Protein 2JEN (pdb70)

Foldseek 3Di:
DDKDKDAQDWDADDQQQKIFTFFQPQAPPDDPKTKMWDDPDQQKTWMWMAFADDDQDFGGWGWMKGFDDLAQTTTPPSPPWDFLVVVWWWKKKWFKDKDWDDWKWKKKKWFKDLDRRDHNPGFTAAIEIETLGGDPHDDPADWDDWDQFQNFIWTWGWDKADPPDPRIYIYIYTHTPHHDRIDIDTVSRVVCCCCVVVVNDDSSMITGMIMIGMRHPGTTIMMIIRDIDIDID

B-factor: mean 17.11, std 8.89, range [6.23, 65.84]

Secondary structure (DSSP, 8-state):
-EEE-STT-EEEETTTTEEEE---TT-TT--S-EEEEEEEETTEEEEEEEE---SSS--B--EEEEE-SSSSS--TTS---EEGGG---EEEEEEEEEEE-SEEEEEEEEEEES-SS--TT---SEEEEEEEEEES---SSEEEEEEEETTEEEEEEEEEEEEETTEEEEEEEEEESS--SEEEEEHHHHHHIIIIIT--S-TTSEEEEEEEE--EEEEEEEEEEEEEEEEE-

Structure (mmCIF, N/CA/C/O backbone):
data_2JEN
#
_entry.id   2JEN
#
_cell.length_a   114.629
_cell.length_b   114.629
_cell.length_c   110.302
_cell.angle_alpha   90.00
_cell.angle_beta   90.00
_cell.angle_gamma   120.00
#
_symmetry.space_group_name_H-M   'H 3 2'
#
loop_
_entity.id
_entity.type
_entity.pdbx_description
1 polymer ENDO-BETA-1,4-GLUCANASE
2 branched beta-D-glucopyranose-(1-4)-[alpha-D-xylopyranose-(1-6)]beta-D-glucopyranose-(1-4)-[alpha-D-xylopyranose-(1-6)]alpha-D-glucopyranose-(1-4)-alpha-D-glucopyranose
3 branched alpha-D-xylopyranose-(1-6)-alpha-D-glucopyranose-(1-4)-[alpha-D-xylopyranose-(1-6)]alpha-D-glucopyranose
4 non-polymer '1,4-DIETHYLENE DIOXIDE'
5 non-polymer GLYCEROL
6 non-polymer 'SULFATE ION'
7 water water
#
loop_
_atom_site.group_PDB
_atom_site.id
_atom_site.type_symbol
_atom_site.label_atom_id
_atom_site.label_alt_id
_atom_site.label_comp_id
_atom_site.label_asym_id
_atom_site.label_entity_id
_atom_site.label_seq_id
_atom_site.pdbx_PDB_ins_code
_atom_site.Cartn_x
_atom_site.Cartn_y
_atom_site.Cartn_z
_atom_site.occupancy
_atom_site.B_iso_or_equiv
_atom_site.auth_seq_id
_atom_site.auth_comp_id
_atom_site.auth_asym_id
_atom_site.auth_atom_id
_atom_site.pdbx_PDB_model_num
ATOM 1 N N . ALA A 1 29 ? -38.085 -40.563 15.281 1.00 10.03 29 ALA A N 1
ATOM 2 C CA . ALA A 1 29 ? -39.022 -39.655 14.560 1.00 9.40 29 ALA A CA 1
ATOM 3 C C . ALA A 1 29 ? -39.746 -38.809 15.574 1.00 8.99 29 ALA A C 1
ATOM 4 O O . ALA A 1 29 ? -39.953 -39.220 16.706 1.00 9.90 29 ALA A O 1
ATOM 6 N N . ALA A 1 30 ? -40.161 -37.632 15.141 1.00 8.74 30 ALA A N 1
ATOM 7 C CA . ALA A 1 30 ? -40.921 -36.702 15.954 1.00 8.79 30 ALA A CA 1
ATOM 8 C C . ALA A 1 30 ? -41.745 -35.753 15.101 1.00 9.01 30 ALA A C 1
ATOM 9 O O . ALA A 1 30 ? -41.430 -35.542 13.925 1.00 9.75 30 ALA A O 1
ATOM 11 N N A SER A 1 31 ? -42.812 -35.203 15.688 0.50 9.01 31 SER A N 1
ATOM 12 N N B SER A 1 31 ? -42.748 -35.160 15.704 0.50 9.20 31 SER A N 1
ATOM 13 C CA A SER A 1 31 ? -43.737 -34.294 15.016 0.50 8.73 31 SER A CA 1
ATOM 14 C CA B SER A 1 31 ? -43.455 -34.083 15.101 0.50 9.39 31 SER A CA 1
ATOM 15 C C A SER A 1 31 ? -44.427 -33.317 15.992 0.50 8.51 31 SER A C 1
ATOM 16 C C B SER A 1 31 ? -43.775 -33.087 16.195 0.50 8.89 31 SER A C 1
ATOM 17 O O A SER A 1 31 ? -45.086 -33.720 16.967 0.50 9.31 31 SER A O 1
ATOM 18 O O B SER A 1 31 ? -43.557 -33.378 17.372 0.50 9.74 31 SER A O 1
ATOM 23 N N A SER A 1 32 ? -44.254 -32.023 15.750 0.50 8.39 32 SER A N 1
ATOM 24 N N B SER A 1 32 ? -44.327 -31.939 15.824 0.50 8.39 32 SER A N 1
ATOM 25 C CA A SER A 1 32 ? -44.622 -31.028 16.734 0.50 8.37 32 SER A CA 1
ATOM 26 C CA B SER A 1 32 ? -44.494 -30.856 16.764 0.50 8.34 32 SER A CA 1
ATOM 27 C C A SER A 1 32 ? -45.542 -29.988 16.113 0.50 7.74 32 SER A C 1
ATOM 28 C C B SER A 1 32 ? -45.417 -29.824 16.147 0.50 8.36 32 SER A C 1
ATOM 29 O O A SER A 1 32 ? -45.484 -29.774 14.896 0.50 7.56 32 SER A O 1
ATOM 30 O O B SER A 1 32 ? -45.216 -29.438 15.005 0.50 8.67 32 SER A O 1
ATOM 35 N N . SER A 1 33 ? -46.369 -29.325 16.935 1.00 8.46 33 SER A N 1
ATOM 36 C CA A SER A 1 33 ? -47.461 -28.545 16.386 0.75 8.77 33 SER A CA 1
ATOM 37 C CA B SER A 1 33 ? -47.502 -28.584 16.417 0.25 8.82 33 SER A CA 1
ATOM 38 C C . SER A 1 33 ? -47.691 -27.176 16.996 1.00 8.61 33 SER A C 1
ATOM 39 O O . SER A 1 33 ? -48.590 -26.462 16.552 1.00 10.22 33 SER A O 1
ATOM 44 N N . ASN A 1 34 ? -46.900 -26.760 17.971 1.00 8.70 34 ASN A N 1
ATOM 45 C CA . ASN A 1 34 ? -47.084 -25.442 18.561 1.00 8.53 34 ASN A CA 1
ATOM 46 C C . ASN A 1 34 ? -46.268 -24.382 17.829 1.00 8.74 34 ASN A C 1
ATOM 47 O O . ASN A 1 34 ? -45.260 -24.675 17.185 1.00 9.11 34 ASN A O 1
ATOM 52 N N . PRO A 1 35 ? -46.700 -23.107 17.966 1.00 8.55 35 PRO A N 1
ATOM 53 C CA . PRO A 1 35 ? -45.986 -22.037 17.294 1.00 8.85 35 PRO A CA 1
ATOM 54 C C . PRO A 1 35 ? -44.516 -22.013 17.689 1.00 9.47 35 PRO A C 1
ATOM 55 O O . PRO A 1 35 ? -44.180 -22.104 18.867 1.00 9.62 35 PRO A O 1
ATOM 59 N N . SER A 1 36 ? -43.646 -21.838 16.700 1.00 8.83 36 SER A N 1
ATOM 60 C CA . SER A 1 36 ? -42.198 -21.675 16.884 1.00 9.05 36 SER A CA 1
ATOM 61 C C . SER A 1 36 ? -41.501 -22.909 17.411 1.00 9.00 36 SER A C 1
ATOM 62 O O . SER A 1 36 ? -40.324 -22.849 17.752 1.00 9.39 36 SER A O 1
ATOM 65 N N . ASP A 1 37 ? -42.173 -24.065 17.412 1.00 8.57 37 ASP A N 1
ATOM 66 C CA . ASP A 1 37 ? -41.469 -25.316 17.723 1.00 8.56 37 ASP A CA 1
ATOM 67 C C . ASP A 1 37 ? -40.317 -25.566 16.756 1.00 8.92 37 ASP A C 1
ATOM 68 O O . ASP A 1 37 ? -40.359 -25.157 15.597 1.00 9.18 37 ASP A O 1
ATOM 73 N N . LYS A 1 38 ? -39.298 -26.284 17.251 1.00 8.91 38 LYS A N 1
ATOM 74 C CA . LYS A 1 38 ? -38.103 -26.573 16.478 1.00 8.85 38 LYS A CA 1
ATOM 75 C C . LYS A 1 38 ? -37.738 -28.035 16.599 1.00 9.15 38 LYS A C 1
ATOM 76 O O . LYS A 1 38 ? -37.667 -28.571 17.712 1.00 9.96 38 LYS A O 1
ATOM 82 N N . LEU A 1 39 ? -37.502 -28.669 15.457 1.00 8.76 39 LEU A N 1
ATOM 83 C CA . LEU A 1 39 ? -36.958 -30.002 15.391 1.00 8.93 39 LEU A CA 1
ATOM 84 C C . LEU A 1 39 ? -35.572 -29.951 14.771 1.00 9.12 39 LEU A C 1
ATOM 85 O O . LEU A 1 39 ? -35.401 -29.813 13.548 1.00 9.72 39 LEU A O 1
ATOM 90 N N . TYR A 1 40 ? -34.547 -30.083 15.610 1.00 9.89 40 TYR A N 1
ATOM 91 C CA . TYR A 1 40 ? -33.168 -30.013 15.142 1.00 10.39 40 TYR A CA 1
ATOM 92 C C . TYR A 1 40 ? -32.777 -31.319 14.477 1.00 10.19 40 TYR A C 1
ATOM 93 O O . TYR A 1 40 ? -33.251 -32.409 14.839 1.00 11.86 40 TYR A O 1
ATOM 102 N N . PHE A 1 41 ? -31.844 -31.244 13.531 1.00 10.81 41 PHE A N 1
ATOM 103 C CA . PHE A 1 41 ? -31.290 -32.443 12.912 1.00 11.37 41 PHE A CA 1
ATOM 104 C C . PHE A 1 41 ? -29.920 -32.139 12.359 1.00 12.19 41 PHE A C 1
ATOM 105 O O . PHE A 1 41 ? -29.486 -30.985 12.351 1.00 12.29 41 PHE A O 1
ATOM 113 N N . LYS A 1 42 ? -29.187 -33.201 12.012 1.00 13.57 42 LYS A N 1
ATOM 114 C CA A LYS A 1 42 ? -27.808 -33.073 11.515 0.50 14.19 42 LYS A CA 1
ATOM 115 C CA B LYS A 1 42 ? -27.806 -33.110 11.527 0.50 14.98 42 LYS A CA 1
ATOM 116 C C . LYS A 1 42 ? -26.908 -32.383 12.529 1.00 14.17 42 LYS A C 1
ATOM 117 O O . LYS A 1 42 ? -26.271 -31.362 12.238 1.00 14.34 42 LYS A O 1
ATOM 128 N N . ASN A 1 43 ? -26.833 -32.932 13.746 1.00 15.00 43 ASN A N 1
ATOM 129 C CA A ASN A 1 43 ? -26.003 -32.370 14.803 0.50 15.07 43 ASN A CA 1
ATOM 130 C CA B ASN A 1 43 ? -26.010 -32.365 14.808 0.50 15.81 43 ASN A CA 1
ATOM 131 C C . ASN A 1 43 ? -26.311 -30.896 15.045 1.00 15.17 43 ASN A C 1
ATOM 132 O O . ASN A 1 43 ? -25.430 -30.079 15.300 1.00 15.57 43 ASN A O 1
ATOM 141 N N . LYS A 1 44 ? -27.608 -30.576 15.010 1.00 13.69 44 LYS A N 1
ATOM 142 C CA . LYS A 1 44 ? -28.127 -29.236 15.232 1.00 13.93 44 LYS A CA 1
ATOM 143 C C . LYS A 1 44 ? -27.621 -28.193 14.215 1.00 12.84 44 LYS A C 1
ATOM 144 O O . LYS A 1 44 ? -27.756 -27.009 14.460 1.00 12.97 44 LYS A O 1
ATOM 150 N N . LYS A 1 45 ? -27.162 -28.639 13.055 1.00 12.34 45 LYS A N 1
ATOM 151 C CA . LYS A 1 45 ? -26.824 -27.704 11.963 1.00 11.96 45 LYS A CA 1
ATOM 152 C C . LYS A 1 45 ? -28.083 -27.076 11.381 1.00 12.44 45 LYS A C 1
ATOM 153 O O . LYS A 1 45 ? -28.055 -25.950 10.905 1.00 12.39 45 LYS A O 1
ATOM 159 N N . TYR A 1 46 ? -29.177 -27.812 11.442 1.00 11.39 46 TYR A N 1
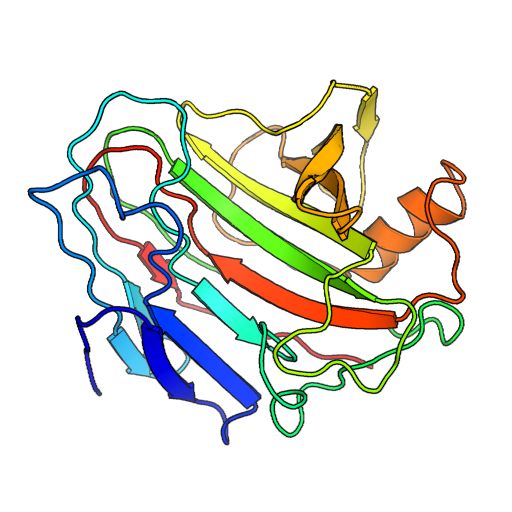ATOM 160 C CA . TYR A 1 46 ? -30.462 -27.341 10.909 1.00 10.53 46 TYR A CA 1
ATOM 161 C C . TYR A 1 46 ? -31.537 -27.521 11.936 1.00 10.31 46 TYR A C 1
ATOM 162 O O . TYR A 1 46 ? -31.435 -28.362 12.831 1.00 10.50 46 TYR A O 1
ATOM 171 N N . TYR A 1 47 ? -32.629 -26.791 11.753 1.00 9.83 47 TYR A N 1
ATOM 172 C CA . TYR A 1 47 ? -33.897 -27.183 12.414 1.00 9.74 47 TYR A CA 1
ATOM 173 C C . TYR A 1 47 ? -35.054 -26.905 11.529 1.00 8.76 47 TYR A C 1
ATOM 174 O O . TYR A 1 47 ? -35.067 -25.944 10.763 1.00 10.11 47 TYR A O 1
ATOM 183 N N . ILE A 1 48 ? -36.041 -27.777 11.611 1.00 8.54 48 ILE A N 1
ATOM 184 C CA . ILE A 1 48 ? -37.354 -27.508 11.055 1.00 8.99 48 ILE A CA 1
ATOM 185 C C . ILE A 1 48 ? -38.034 -26.585 12.067 1.00 8.94 48 ILE A C 1
ATOM 186 O O . ILE A 1 48 ? -37.987 -26.821 13.266 1.00 9.00 48 ILE A O 1
ATOM 191 N N . PHE A 1 49 ? -38.671 -25.563 11.551 1.00 8.71 49 PHE A N 1
ATOM 192 C CA . PHE A 1 49 ? -39.215 -24.477 12.365 1.00 8.69 49 PHE A CA 1
ATOM 193 C C . PHE A 1 49 ? -40.695 -24.244 12.057 1.00 7.81 49 PHE A C 1
ATOM 194 O O . PHE A 1 49 ? -41.074 -24.001 10.908 1.00 8.73 49 PHE A O 1
ATOM 202 N N . ASN A 1 50 ? -41.539 -24.361 13.085 1.00 8.36 50 ASN A N 1
ATOM 203 C CA . ASN A 1 50 ? -42.982 -24.203 12.934 1.00 8.49 50 ASN A CA 1
ATOM 204 C C . ASN A 1 50 ? -43.307 -22.722 12.974 1.00 8.76 50 ASN A C 1
ATOM 205 O O . ASN A 1 50 ? -43.925 -22.189 13.915 1.00 9.26 50 ASN A O 1
ATOM 210 N N . ASN A 1 51 ? -42.879 -22.020 11.914 1.00 8.42 51 ASN A N 1
ATOM 211 C CA . ASN A 1 51 ? -42.928 -20.557 11.832 1.00 8.81 51 ASN A CA 1
ATOM 212 C C . ASN A 1 51 ? -44.302 -20.104 11.388 1.00 9.06 51 ASN A C 1
ATOM 213 O O . ASN A 1 51 ? -44.702 -20.398 10.268 1.00 9.28 51 ASN A O 1
ATOM 218 N N . VAL A 1 52 ? -45.022 -19.429 12.292 1.00 8.84 52 VAL A N 1
ATOM 219 C CA . VAL A 1 52 ? -46.370 -18.970 12.058 1.00 9.00 52 VAL A CA 1
ATOM 220 C C . VAL A 1 52 ? -46.452 -17.446 12.193 1.00 9.80 52 VAL A C 1
ATOM 221 O O . VAL A 1 52 ? -47.400 -16.910 12.766 1.00 10.74 52 VAL A O 1
ATOM 225 N N . TRP A 1 53 ? -45.502 -16.739 11.571 1.00 10.32 53 TRP A N 1
ATOM 226 C CA . TRP A 1 53 ? -45.325 -15.331 11.842 1.00 10.61 53 TRP A CA 1
ATOM 227 C C . TRP A 1 53 ? -46.507 -14.443 11.461 1.00 10.91 53 TRP A C 1
ATOM 228 O O . TRP A 1 53 ? -46.664 -13.354 12.017 1.00 12.62 53 TRP A O 1
ATOM 239 N N . GLY A 1 54 ? -47.329 -14.887 10.527 1.00 10.17 54 GLY A N 1
ATOM 240 C CA . GLY A 1 54 ? -48.434 -14.102 9.997 1.00 10.79 54 GLY A CA 1
ATOM 241 C C . GLY A 1 54 ? -49.792 -14.502 10.501 1.00 10.62 54 GLY A C 1
ATOM 242 O O . GLY A 1 54 ? -50.797 -14.155 9.902 1.00 12.45 54 GLY A O 1
ATOM 243 N N . ALA A 1 55 ? -49.841 -15.261 11.597 1.00 10.70 55 ALA A N 1
ATOM 244 C CA . ALA A 1 55 ? -51.080 -15.915 12.033 1.00 12.08 55 ALA A CA 1
ATOM 245 C C . ALA A 1 55 ? -51.944 -15.147 13.013 1.00 10.86 55 ALA A C 1
ATOM 246 O O . ALA A 1 55 ? -53.040 -15.602 13.337 1.00 11.25 55 ALA A O 1
ATOM 248 N N . ASP A 1 56 ? -51.487 -13.985 13.499 1.00 11.61 56 ASP A N 1
ATOM 249 C CA . ASP A 1 56 ? -52.155 -13.342 14.652 1.00 13.45 56 ASP A CA 1
ATOM 250 C C . ASP A 1 56 ? -53.637 -13.036 14.432 1.00 12.00 56 ASP A C 1
ATOM 251 O O . ASP A 1 56 ? -54.425 -13.077 15.393 1.00 13.12 56 ASP A O 1
ATOM 256 N N . GLN A 1 57 ? -54.019 -12.676 13.210 1.00 11.79 57 GLN A N 1
ATOM 257 C CA . GLN A 1 57 ? -55.361 -12.202 12.947 1.00 13.02 57 GLN A CA 1
ATOM 258 C C . GLN A 1 57 ? -56.261 -13.198 12.232 1.00 11.36 57 GLN A C 1
ATOM 259 O O . GLN A 1 57 ? -57.327 -12.830 11.726 1.00 11.78 57 GLN A O 1
ATOM 265 N N . VAL A 1 58 ? -55.853 -14.462 12.230 1.00 10.57 58 VAL A N 1
ATOM 266 C CA . VAL A 1 58 ? -56.652 -15.541 11.636 1.00 9.74 58 VAL A CA 1
ATOM 267 C C . VAL A 1 58 ? -56.864 -16.681 12.615 1.00 9.33 58 VAL A C 1
ATOM 268 O O . VAL A 1 58 ? -56.137 -16.801 13.605 1.00 9.59 58 VAL A O 1
ATOM 272 N N . SER A 1 59 ? -57.822 -17.535 12.308 1.00 9.60 59 SER A N 1
ATOM 273 C CA . SER A 1 59 ? -58.182 -18.631 13.188 1.00 8.87 59 SER A CA 1
ATOM 274 C C . SER A 1 59 ? -58.558 -19.853 12.350 1.00 10.25 59 SER A C 1
ATOM 275 O O . SER A 1 59 ? -58.622 -19.779 11.131 1.00 13.41 59 SER A O 1
ATOM 278 N N . GLY A 1 60 ? -58.785 -20.965 13.005 1.00 9.38 60 GLY A N 1
ATOM 279 C CA . GLY A 1 60 ? -59.153 -22.175 12.323 1.00 9.56 60 GLY A CA 1
ATOM 280 C C . GLY A 1 60 ? -58.020 -23.003 11.783 1.00 9.00 60 GLY A C 1
ATOM 281 O O . GLY A 1 60 ? -58.252 -23.920 10.998 1.00 11.12 60 GLY A O 1
ATOM 282 N N . TRP A 1 61 ? -56.799 -22.644 12.140 1.00 8.83 61 TRP A N 1
ATOM 283 C CA . TRP A 1 61 ? -55.622 -23.184 11.501 1.00 8.92 61 TRP A CA 1
ATOM 284 C C . TRP A 1 61 ? -54.875 -24.185 12.353 1.00 9.47 61 TRP A C 1
ATOM 285 O O . TRP A 1 61 ? -55.039 -24.254 13.578 1.00 9.82 61 TRP A O 1
ATOM 296 N N . TRP A 1 62 ? -54.050 -24.976 11.674 1.00 8.91 62 TRP A N 1
ATOM 297 C CA . TRP A 1 62 ? -53.107 -25.837 12.354 1.00 8.71 62 TRP A CA 1
ATOM 298 C C . TRP A 1 62 ? -51.875 -26.021 11.452 1.00 9.16 62 TRP A C 1
ATOM 299 O O . TRP A 1 62 ? -51.955 -25.839 10.238 1.00 9.24 62 TRP A O 1
ATOM 310 N N . GLN A 1 63 ? -50.746 -26.371 12.060 1.00 8.51 63 GLN A N 1
ATOM 311 C CA . GLN A 1 63 ? -49.506 -26.593 11.335 1.00 8.43 63 GLN A CA 1
ATOM 312 C C . GLN A 1 63 ? -48.605 -27.465 12.156 1.00 8.50 63 GLN A C 1
ATOM 313 O O . GLN A 1 63 ? -48.355 -27.161 13.324 1.00 9.15 63 GLN A O 1
ATOM 319 N N . THR A 1 64 ? -48.147 -28.552 11.542 1.00 9.10 64 THR A N 1
ATOM 320 C CA A THR A 1 64 ? -47.335 -29.585 12.202 0.50 7.98 64 THR A CA 1
ATOM 321 C CA B THR A 1 64 ? -47.288 -29.533 12.242 0.50 9.66 64 THR A CA 1
ATOM 322 C C . THR A 1 64 ? -46.050 -29.793 11.396 1.00 8.64 64 THR A C 1
ATOM 323 O O . THR A 1 64 ? -46.132 -30.010 10.181 1.00 10.77 64 THR A O 1
ATOM 330 N N . ILE A 1 65 ? -44.922 -29.769 12.061 1.00 8.14 65 ILE A N 1
ATOM 331 C CA . ILE A 1 65 ? -43.639 -30.099 11.478 1.00 8.26 65 ILE A CA 1
ATOM 332 C C . ILE A 1 65 ? -43.260 -31.527 11.857 1.00 8.24 65 ILE A C 1
ATOM 333 O O . ILE A 1 65 ? -43.590 -31.971 12.941 1.00 9.25 65 ILE A O 1
ATOM 338 N N . TYR A 1 66 ? -42.587 -32.266 10.964 1.00 8.07 66 TYR A N 1
ATOM 339 C CA . TYR A 1 66 ? -42.164 -33.628 11.290 1.00 8.33 66 TYR A CA 1
ATOM 340 C C . TYR A 1 66 ? -40.824 -33.978 10.698 1.00 8.35 66 TYR A C 1
ATOM 341 O O . TYR A 1 66 ? -40.406 -33.469 9.662 1.00 9.32 66 TYR A O 1
ATOM 350 N N . HIS A 1 67 ? -40.156 -34.895 11.400 1.00 8.64 67 HIS A N 1
ATOM 351 C CA . HIS A 1 67 ? -38.884 -35.456 10.957 1.00 9.19 67 HIS A CA 1
ATOM 352 C C . HIS A 1 67 ? -38.903 -36.928 11.218 1.00 9.70 67 HIS A C 1
ATOM 353 O O . HIS A 1 67 ? -38.941 -37.330 12.381 1.00 10.32 67 HIS A O 1
ATOM 360 N N . ASN A 1 68 ? -38.896 -37.735 10.161 1.00 9.34 68 ASN A N 1
ATOM 361 C CA . ASN A 1 68 ? -38.731 -39.189 10.291 1.00 10.03 68 ASN A CA 1
ATOM 362 C C . ASN A 1 68 ? -37.255 -39.580 10.143 1.00 9.97 68 ASN A C 1
ATOM 363 O O . ASN A 1 68 ? -36.754 -40.403 10.888 1.00 12.47 68 ASN A O 1
ATOM 368 N N . SER A 1 69 ? -36.599 -38.995 9.160 1.00 9.98 69 SER A N 1
ATOM 369 C CA . SER A 1 69 ? -35.159 -39.101 8.967 1.00 10.81 69 SER A CA 1
ATOM 370 C C . SER A 1 69 ? -34.691 -37.835 8.247 1.00 11.64 69 SER A C 1
ATOM 371 O O . SER A 1 69 ? -35.512 -37.040 7.764 1.00 11.22 69 SER A O 1
ATOM 374 N N . ASP A 1 70 ? -33.384 -37.742 8.013 1.00 12.28 70 ASP A N 1
ATOM 375 C CA . ASP A 1 70 ? -32.867 -36.609 7.287 1.00 12.39 70 ASP A CA 1
ATOM 376 C C . ASP A 1 70 ? -33.229 -36.612 5.794 1.00 12.88 70 ASP A C 1
ATOM 377 O O . ASP A 1 70 ? -32.951 -35.624 5.079 1.00 15.60 70 ASP A O 1
ATOM 382 N N . SER A 1 71 ? -33.796 -37.712 5.317 1.00 11.56 71 SER A N 1
ATOM 383 C CA A SER A 1 71 ? -34.326 -37.793 3.954 0.50 11.60 71 SER A CA 1
ATOM 384 C CA B SER A 1 71 ? -34.310 -37.871 3.966 0.50 11.93 71 SER A CA 1
ATOM 385 C C . SER A 1 71 ? -35.840 -38.030 3.905 1.00 11.64 71 SER A C 1
ATOM 386 O O . SER A 1 71 ? -36.355 -38.436 2.888 1.00 11.43 71 SER A O 1
ATOM 391 N N . ASP A 1 72 ? -36.533 -37.737 5.003 1.00 10.76 72 ASP A N 1
ATOM 392 C CA . ASP A 1 72 ? -37.978 -37.942 5.070 1.00 9.87 72 ASP A CA 1
ATOM 393 C C . ASP A 1 72 ? -38.512 -37.051 6.178 1.00 9.56 72 ASP A C 1
ATOM 394 O O . ASP A 1 72 ? -38.647 -37.448 7.334 1.00 9.93 72 ASP A O 1
ATOM 399 N N . MET A 1 73 ? -38.884 -35.850 5.798 1.00 9.34 73 MET A N 1
ATOM 400 C CA . MET A 1 73 ? -39.270 -34.805 6.743 1.00 8.97 73 MET A CA 1
ATOM 401 C C . MET A 1 73 ? -40.166 -33.828 6.034 1.00 9.31 73 MET A C 1
ATOM 402 O O . MET A 1 73 ? -40.222 -33.848 4.781 1.00 10.42 73 MET A O 1
ATOM 407 N N . GLY A 1 74 ? -40.830 -32.949 6.771 1.00 9.05 74 GLY A N 1
ATOM 408 C CA . GLY A 1 74 ? -41.724 -32.016 6.102 1.00 9.31 74 GLY A CA 1
ATOM 409 C C . GLY A 1 74 ? -42.682 -31.381 7.078 1.00 8.73 74 GLY A C 1
ATOM 410 O O . GLY A 1 74 ? -42.369 -31.231 8.269 1.00 9.03 74 GLY A O 1
ATOM 411 N N . TRP A 1 75 ? -43.825 -30.964 6.575 1.00 8.14 75 TRP A N 1
ATOM 412 C CA . TRP A 1 75 ? -44.835 -30.298 7.388 1.00 8.48 75 TRP A CA 1
ATOM 413 C C . TRP A 1 75 ? -46.186 -30.367 6.692 1.00 8.90 75 TRP A C 1
ATOM 414 O O . TRP A 1 75 ? -46.250 -30.582 5.500 1.00 9.43 75 TRP A O 1
ATOM 425 N N . VAL A 1 76 ? -47.234 -30.212 7.488 1.00 9.36 76 VAL A N 1
ATOM 426 C CA A VAL A 1 76 ? -48.602 -30.365 7.119 0.50 9.18 76 VAL A CA 1
ATOM 427 C CA B VAL A 1 76 ? -48.621 -30.314 7.059 0.50 9.63 76 VAL A CA 1
ATOM 428 C C . VAL A 1 76 ? -49.316 -29.111 7.652 1.00 9.47 76 VAL A C 1
ATOM 429 O O . VAL A 1 76 ? -49.015 -28.668 8.761 1.00 10.61 76 VAL A O 1
ATOM 436 N N . TRP A 1 77 ? -50.272 -28.574 6.914 1.00 8.54 77 TRP A N 1
ATOM 437 C CA . TRP A 1 77 ? -50.893 -27.322 7.312 1.00 8.75 77 TRP A CA 1
ATOM 438 C C . TRP A 1 77 ? -52.350 -27.200 6.886 1.00 8.84 77 TRP A C 1
ATOM 439 O O . TRP A 1 77 ? -52.824 -27.876 5.949 1.00 9.21 77 TRP A O 1
ATOM 450 N N . ASN A 1 78 ? -53.029 -26.300 7.575 1.00 8.94 78 ASN A N 1
ATOM 451 C CA . ASN A 1 78 ? -54.345 -25.848 7.214 1.00 8.53 78 ASN A CA 1
ATOM 452 C C . ASN A 1 78 ? -54.523 -24.401 7.613 1.00 8.91 78 ASN A C 1
ATOM 453 O O . ASN A 1 78 ? -54.464 -24.084 8.800 1.00 9.35 78 ASN A O 1
ATOM 458 N N . TRP A 1 79 ? -54.654 -23.519 6.607 1.00 8.73 79 TRP A N 1
ATOM 459 C CA . TRP A 1 79 ? -54.649 -22.056 6.762 1.00 8.47 79 TRP A CA 1
ATOM 460 C C . TRP A 1 79 ? -55.922 -21.525 6.045 1.00 8.59 79 TRP A C 1
ATOM 461 O O . TRP A 1 79 ? -55.865 -21.047 4.909 1.00 9.76 79 TRP A O 1
ATOM 472 N N A PRO A 1 80 ? -57.104 -21.648 6.673 0.50 8.31 80 PRO A N 1
ATOM 473 N N B PRO A 1 80 ? -57.077 -21.604 6.702 0.50 9.64 80 PRO A N 1
ATOM 474 C CA A PRO A 1 80 ? -58.301 -21.197 5.962 0.50 8.77 80 PRO A CA 1
ATOM 475 C CA B PRO A 1 80 ? -58.296 -21.163 6.043 0.50 10.16 80 PRO A CA 1
ATOM 476 C C A PRO A 1 80 ? -58.438 -19.678 5.868 0.50 9.74 80 PRO A C 1
ATOM 477 C C B PRO A 1 80 ? -58.361 -19.645 5.909 0.50 10.43 80 PRO A C 1
ATOM 478 O O A PRO A 1 80 ? -58.893 -19.019 6.793 0.50 11.16 80 PRO A O 1
ATOM 479 O O B PRO A 1 80 ? -58.630 -18.947 6.873 0.50 11.16 80 PRO A O 1
ATOM 486 N N . SER A 1 81 ? -58.053 -19.127 4.725 1.00 11.34 81 SER A N 1
ATOM 487 C CA . SER A 1 81 ? -58.097 -17.686 4.484 1.00 11.81 81 SER A CA 1
ATOM 488 C C . SER A 1 81 ? -57.936 -17.403 2.985 1.00 12.75 81 SER A C 1
ATOM 489 O O . SER A 1 81 ? -57.194 -18.104 2.297 1.00 14.23 81 SER A O 1
ATOM 492 N N . ASN A 1 82 ? -58.594 -16.348 2.530 1.00 11.73 82 ASN A N 1
ATOM 493 C CA . ASN A 1 82 ? -58.488 -15.888 1.150 1.00 11.56 82 ASN A CA 1
ATOM 494 C C . ASN A 1 82 ? -57.525 -14.727 0.950 1.00 11.42 82 ASN A C 1
ATOM 495 O O . ASN A 1 82 ? -57.342 -14.285 -0.195 1.00 13.16 82 ASN A O 1
ATOM 500 N N . THR A 1 83 ? -56.892 -14.230 2.016 1.00 11.44 83 THR A N 1
ATOM 501 C CA . THR A 1 83 ? -56.185 -12.993 1.902 1.00 11.62 83 THR A CA 1
ATOM 502 C C . THR A 1 83 ? -54.762 -13.171 1.405 1.00 11.46 83 THR A C 1
ATOM 503 O O . THR A 1 83 ? -54.200 -14.257 1.423 1.00 12.06 83 THR A O 1
ATOM 507 N N . SER A 1 84 ? -54.192 -12.062 0.933 1.00 13.61 84 SER A N 1
ATOM 508 C CA . SER A 1 84 ? -52.877 -12.038 0.299 1.00 14.14 84 SER A CA 1
ATOM 509 C C . SER A 1 84 ? -51.717 -11.874 1.289 1.00 14.93 84 SER A C 1
ATOM 510 O O . SER A 1 84 ? -50.574 -11.728 0.898 1.00 16.79 84 SER A O 1
ATOM 515 N N . THR A 1 85 ? -51.991 -11.963 2.581 1.00 14.59 85 THR A N 1
ATOM 516 C CA . THR A 1 85 ? -50.956 -11.904 3.575 1.00 14.59 85 THR A CA 1
ATOM 517 C C . THR A 1 85 ? -50.340 -13.289 3.779 1.00 12.48 85 THR A C 1
ATOM 518 O O . THR A 1 85 ? -51.028 -14.289 3.783 1.00 12.42 85 THR A O 1
ATOM 522 N N . VAL A 1 86 ? -49.037 -13.347 3.977 1.00 11.30 86 VAL A N 1
ATOM 523 C CA . VAL A 1 86 ? -48.388 -14.595 4.349 1.00 10.82 86 VAL A CA 1
ATOM 524 C C . VAL A 1 86 ? -48.785 -14.957 5.784 1.00 10.17 86 VAL A C 1
ATOM 525 O O . VAL A 1 86 ? -48.600 -14.141 6.683 1.00 11.09 86 VAL A O 1
ATOM 529 N N . LYS A 1 87 ? -49.385 -16.143 5.968 1.00 9.22 87 LYS A N 1
ATOM 530 C CA . LYS A 1 87 ? -49.774 -16.578 7.298 1.00 9.16 87 LYS A CA 1
ATOM 531 C C . LYS A 1 87 ? -48.642 -17.249 8.055 1.00 9.66 87 LYS A C 1
ATOM 532 O O . LYS A 1 87 ? -48.558 -17.139 9.281 1.00 9.82 87 LYS A O 1
ATOM 538 N N . ALA A 1 88 ? -47.798 -17.963 7.316 1.00 9.32 88 ALA A N 1
ATOM 539 C CA . ALA A 1 88 ? -46.819 -18.849 7.925 1.00 8.31 88 ALA A CA 1
ATOM 540 C C . ALA A 1 88 ? -45.716 -19.157 6.923 1.00 9.06 88 ALA A C 1
ATOM 541 O O . ALA A 1 88 ? -45.943 -19.066 5.700 1.00 9.76 88 ALA A O 1
ATOM 543 N N . TYR A 1 89 ? -44.541 -19.535 7.446 1.00 8.82 89 TYR A N 1
ATOM 544 C CA . TYR A 1 89 ? -43.431 -20.001 6.630 1.00 8.71 89 TYR A CA 1
ATOM 545 C C . TYR A 1 89 ? -42.787 -21.187 7.349 1.00 8.32 89 TYR A C 1
ATOM 546 O O . TYR A 1 89 ? -41.638 -21.112 7.801 1.00 9.04 89 TYR A O 1
ATOM 555 N N . PRO A 1 90 ? -43.522 -22.298 7.458 1.00 8.77 90 PRO A N 1
ATOM 556 C CA . PRO A 1 90 ? -42.860 -23.520 7.937 1.00 8.30 90 PRO A CA 1
ATOM 557 C C . PRO A 1 90 ? -41.660 -23.777 7.029 1.00 8.39 90 PRO A C 1
ATOM 558 O O . PRO A 1 90 ? -41.745 -23.610 5.805 1.00 9.17 90 PRO A O 1
ATOM 562 N N . SER A 1 91 ? -40.540 -24.163 7.624 1.00 8.22 91 SER A N 1
ATOM 563 C CA . SER A 1 91 ? -39.277 -24.083 6.937 1.00 9.17 91 SER A CA 1
ATOM 564 C C . SER A 1 91 ? -38.204 -24.851 7.659 1.00 9.08 91 SER A C 1
ATOM 565 O O . SER A 1 91 ? -38.342 -25.206 8.836 1.00 10.13 91 SER A O 1
ATOM 568 N N . ILE A 1 92 ? -37.124 -25.132 6.919 1.00 9.24 92 ILE A N 1
ATOM 569 C CA . ILE A 1 92 ? -35.850 -25.534 7.499 1.00 9.90 92 ILE A CA 1
ATOM 570 C C . ILE A 1 92 ? -34.946 -24.320 7.556 1.00 9.34 92 ILE A C 1
ATOM 571 O O . ILE A 1 92 ? -34.821 -23.611 6.566 1.00 10.41 92 ILE A O 1
ATOM 576 N N . VAL A 1 93 ? -34.272 -24.133 8.690 1.00 9.41 93 VAL A N 1
ATOM 577 C CA . VAL A 1 93 ? -33.341 -23.014 8.929 1.00 9.95 93 VAL A CA 1
ATOM 578 C C . VAL A 1 93 ? -31.955 -23.585 9.022 1.00 10.58 93 VAL A C 1
ATOM 579 O O . VAL A 1 93 ? -31.697 -24.467 9.840 1.00 11.31 93 VAL A O 1
ATOM 583 N N . SER A 1 94 ? -31.007 -22.983 8.304 1.00 10.96 94 SER A N 1
ATOM 584 C CA . SER A 1 94 ? -29.576 -23.031 8.602 1.00 11.28 94 SER A CA 1
ATOM 585 C C . SER A 1 94 ? -29.042 -21.659 8.887 1.00 11.25 94 SER A C 1
ATOM 586 O O . SER A 1 94 ? -29.273 -20.760 8.096 1.00 12.21 94 SER A O 1
ATOM 589 N N . GLY A 1 95 ? -28.346 -21.487 9.995 1.00 11.32 95 GLY A N 1
ATOM 590 C C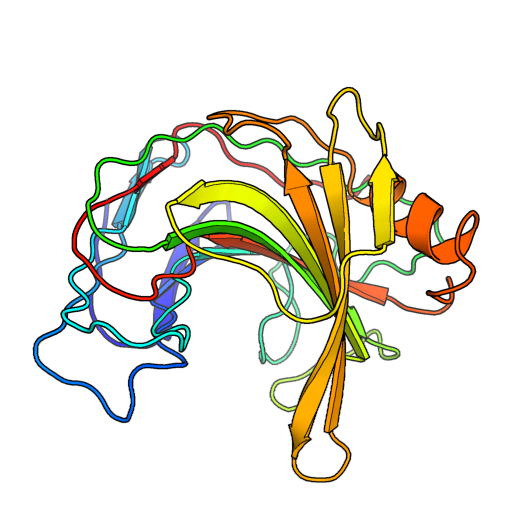A . GLY A 1 95 ? -27.828 -20.202 10.389 1.00 11.67 95 GLY A CA 1
ATOM 591 C C . GLY A 1 95 ? -28.670 -19.521 11.411 1.00 11.95 95 GLY A C 1
ATOM 592 O O . GLY A 1 95 ? -29.071 -20.120 12.417 1.00 12.05 95 GLY A O 1
ATOM 593 N N . TRP A 1 96 ? -28.912 -18.240 11.173 1.00 12.42 96 TRP A N 1
ATOM 594 C CA . TRP A 1 96 ? -29.617 -17.367 12.097 1.00 11.77 96 TRP A CA 1
ATOM 595 C C . TRP A 1 96 ? -31.125 -17.275 11.775 1.00 11.37 96 TRP A C 1
ATOM 596 O O . TRP A 1 96 ? -31.528 -17.331 10.622 1.00 12.64 96 TRP A O 1
ATOM 607 N N . HIS A 1 97 ? -31.973 -17.078 12.787 1.00 11.86 97 HIS A N 1
ATOM 608 C CA . HIS A 1 97 ? -33.352 -16.657 12.531 1.00 11.90 97 HIS A CA 1
ATOM 609 C C . HIS A 1 97 ? -33.912 -15.959 13.764 1.00 12.30 97 HIS A C 1
ATOM 610 O O . HIS A 1 97 ? -34.568 -16.565 14.603 1.00 12.36 97 HIS A O 1
ATOM 617 N N . TRP A 1 98 ? -33.595 -14.677 13.910 1.00 12.44 98 TRP A N 1
ATOM 618 C CA . TRP A 1 98 ? -33.931 -13.917 15.115 1.00 13.04 98 TRP A CA 1
ATOM 619 C C . TRP A 1 98 ? -33.566 -14.733 16.357 1.00 13.52 98 TRP A C 1
ATOM 620 O O . TRP A 1 98 ? -34.338 -14.866 17.302 1.00 14.23 98 TRP A O 1
ATOM 631 N N . THR A 1 99 ? -32.354 -15.252 16.329 1.00 13.72 99 THR A N 1
ATOM 632 C CA . THR A 1 99 ? -31.775 -16.035 17.392 1.00 14.19 99 THR A CA 1
ATOM 633 C C . THR A 1 99 ? -30.500 -15.352 17.871 1.00 16.85 99 THR A C 1
ATOM 634 O O . THR A 1 99 ? -29.934 -14.512 17.204 1.00 16.34 99 THR A O 1
ATOM 638 N N . GLU A 1 100 ? -30.040 -15.741 19.058 1.00 18.69 100 GLU A N 1
ATOM 639 C CA A GLU A 1 100 ? -28.719 -15.289 19.502 0.50 19.70 100 GLU A CA 1
ATOM 640 C CA B GLU A 1 100 ? -28.746 -15.335 19.547 0.50 20.34 100 GLU A CA 1
ATOM 641 C C . GLU A 1 100 ? -27.689 -16.165 18.826 1.00 19.68 100 GLU A C 1
ATOM 642 O O . GLU A 1 100 ? -27.217 -17.174 19.358 1.00 23.84 100 GLU A O 1
ATOM 653 N N . GLY A 1 101 ? -27.313 -15.776 17.628 1.00 19.51 101 GLY A N 1
ATOM 654 C CA . GLY A 1 101 ? -26.354 -16.513 16.871 1.00 17.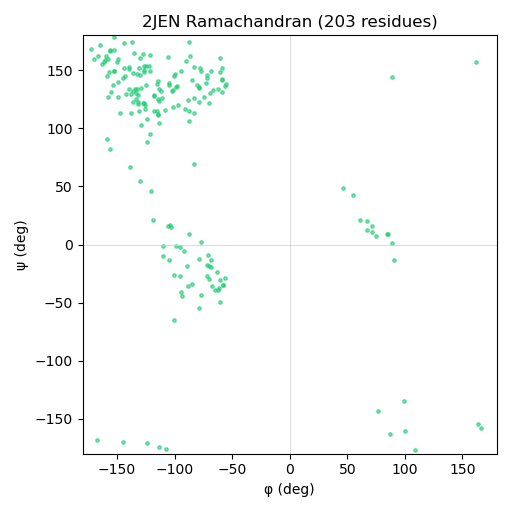75 101 GLY A CA 1
ATOM 655 C C . GLY A 1 101 ? -26.923 -17.421 15.802 1.00 16.00 101 GLY A C 1
ATOM 656 O O . GLY A 1 101 ? -28.016 -17.224 15.313 1.00 14.99 101 GLY A O 1
ATOM 657 N N . TYR A 1 102 ? -26.099 -18.373 15.410 1.00 13.72 102 TYR A N 1
ATOM 658 C CA . TYR A 1 102 ? -26.217 -19.128 14.188 1.00 13.45 102 TYR A CA 1
ATOM 659 C C . TYR A 1 102 ? -26.114 -20.617 14.532 1.00 13.55 102 TYR A C 1
ATOM 660 O O . TYR A 1 102 ? -25.282 -20.995 15.381 1.00 14.51 102 TYR A O 1
ATOM 669 N N . THR A 1 103 ? -26.822 -21.479 13.815 1.00 12.82 103 THR A N 1
ATOM 670 C CA . THR A 1 103 ? -26.729 -22.915 14.101 1.00 12.59 103 THR A CA 1
ATOM 671 C C . THR A 1 103 ? -25.295 -23.417 13.949 1.00 13.74 103 THR A C 1
ATOM 672 O O . THR A 1 103 ? -24.516 -22.978 13.093 1.00 14.07 103 THR A O 1
ATOM 676 N N . ALA A 1 104 ? -24.962 -24.323 14.841 1.00 14.46 104 ALA A N 1
ATOM 677 C CA . ALA A 1 104 ? -23.623 -24.898 14.892 1.00 15.03 104 ALA A CA 1
ATOM 678 C C . ALA A 1 104 ? -23.277 -25.571 13.595 1.00 14.68 104 ALA A C 1
ATOM 679 O O . ALA A 1 104 ? -24.028 -26.389 13.075 1.00 14.14 104 ALA A O 1
ATOM 681 N N . GLY A 1 105 ? -22.089 -25.273 13.048 1.00 14.61 105 GLY A N 1
ATOM 682 C CA . GLY A 1 105 ? -21.634 -25.937 11.861 1.00 15.09 105 GLY A CA 1
ATOM 683 C C . GLY A 1 105 ? -22.289 -25.507 10.577 1.00 14.71 105 GLY A C 1
ATOM 684 O O . GLY A 1 105 ? -22.070 -26.104 9.549 1.00 15.50 105 GLY A O 1
ATOM 685 N N . SER A 1 106 ? -23.117 -24.461 10.620 1.00 14.49 106 SER A N 1
ATOM 686 C CA . SER A 1 106 ? -23.817 -24.054 9.423 1.00 14.47 106 SER A CA 1
ATOM 687 C C . SER A 1 106 ? -22.907 -23.401 8.395 1.00 14.36 106 SER A C 1
ATOM 688 O O . SER A 1 106 ? -23.180 -23.410 7.216 1.00 15.20 106 SER A O 1
ATOM 691 N N . GLY A 1 107 ? -21.835 -22.800 8.878 1.00 14.74 107 GLY A N 1
ATOM 692 C CA . GLY A 1 107 ? -20.981 -21.983 8.038 1.00 14.78 107 GLY A CA 1
ATOM 693 C C . GLY A 1 107 ? -21.376 -20.521 7.955 1.00 14.93 107 GLY A C 1
ATOM 694 O O . GLY A 1 107 ? -20.697 -19.720 7.296 1.00 16.23 107 GLY A O 1
ATOM 695 N N . PHE A 1 108 ? -22.438 -20.126 8.667 1.00 14.23 108 PHE A N 1
ATOM 696 C CA . PHE A 1 108 ? -22.867 -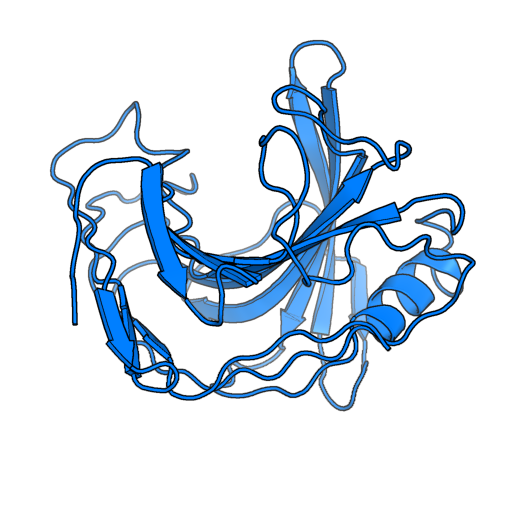18.721 8.737 1.00 14.37 108 PHE A CA 1
ATOM 697 C C . PHE A 1 108 ? -22.367 -18.120 10.030 1.00 14.77 108 PHE A C 1
ATOM 698 O O . PHE A 1 108 ? -22.254 -18.818 11.048 1.00 15.86 108 PHE A O 1
ATOM 706 N N . PRO A 1 109 ? -22.029 -16.825 10.026 1.00 15.40 109 PRO A N 1
ATOM 707 C CA . PRO A 1 109 ? -22.140 -15.900 8.891 1.00 15.37 109 PRO A CA 1
ATOM 708 C C . PRO A 1 109 ? -20.958 -15.995 7.953 1.00 15.87 109 PRO A C 1
ATOM 709 O O . PRO A 1 109 ? -19.879 -16.412 8.371 1.00 17.92 109 PRO A O 1
ATOM 713 N N . THR A 1 110 ? -21.181 -15.661 6.683 1.00 15.44 110 THR A N 1
ATOM 714 C CA . THR A 1 110 ? -20.128 -15.609 5.686 1.00 15.26 110 THR A CA 1
ATOM 715 C C . THR A 1 110 ? -20.221 -14.300 4.923 1.00 15.53 110 THR A C 1
ATOM 716 O O . THR A 1 110 ? -21.269 -13.952 4.379 1.00 15.44 110 THR A O 1
ATOM 720 N N . ARG A 1 111 ? -19.098 -13.594 4.843 1.00 16.65 111 ARG A N 1
ATOM 721 C CA . ARG A 1 111 ? -19.079 -12.299 4.210 1.00 16.85 111 ARG A CA 1
ATOM 722 C C . ARG A 1 111 ? -19.057 -12.459 2.702 1.00 16.25 111 ARG A C 1
ATOM 723 O O . ARG A 1 111 ? -18.318 -13.269 2.169 1.00 16.68 111 ARG A O 1
ATOM 731 N N . LEU A 1 112 ? -19.868 -11.697 1.972 1.00 16.57 112 LEU A N 1
ATOM 732 C CA . LEU A 1 112 ? -19.916 -11.882 0.539 1.00 16.45 112 LEU A CA 1
ATOM 733 C C . LEU A 1 112 ? -18.530 -11.686 -0.129 1.00 17.50 112 LEU A C 1
ATOM 734 O O . LEU A 1 112 ? -18.195 -12.366 -1.084 1.00 17.37 112 LEU A O 1
ATOM 739 N N . SER A 1 113 ? -17.746 -10.774 0.414 1.00 18.10 113 SER A N 1
ATOM 740 C CA . SER A 1 113 ? -16.411 -10.514 -0.152 1.00 19.37 113 SER A CA 1
ATOM 741 C C . SER A 1 113 ? -15.433 -11.682 0.034 1.00 19.61 113 SER A C 1
ATOM 742 O O . SER A 1 113 ? -14.382 -11.730 -0.631 1.00 21.99 113 SER A O 1
ATOM 745 N N . ASP A 1 114 ? -15.764 -12.647 0.890 1.00 20.26 114 ASP A N 1
ATOM 746 C CA . ASP A 1 114 ? -14.967 -13.875 0.993 1.00 20.59 114 ASP A CA 1
ATOM 747 C C . ASP A 1 114 ? -15.264 -14.866 -0.110 1.00 19.60 114 ASP A C 1
ATOM 748 O O . ASP A 1 114 ? -14.524 -15.825 -0.285 1.0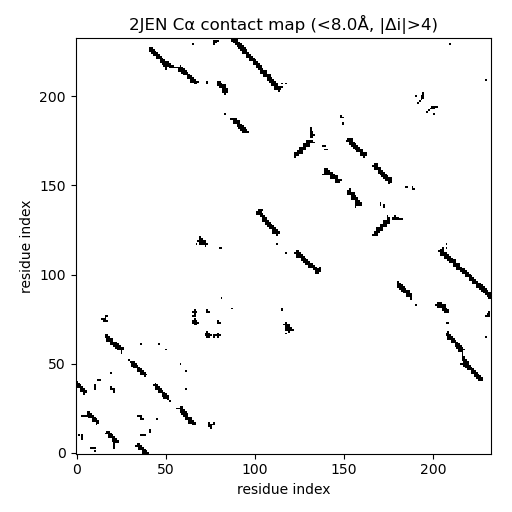0 20.75 114 ASP A O 1
ATOM 753 N N . GLN A 1 115 ? -16.347 -14.633 -0.856 1.00 18.54 115 GLN A N 1
ATOM 754 C CA A GLN A 1 115 ? -16.674 -15.350 -2.093 0.50 18.26 115 GLN A CA 1
ATOM 755 C CA B GLN A 1 115 ? -16.626 -15.348 -2.082 0.50 19.00 115 GLN A CA 1
ATOM 756 C C . GLN A 1 115 ? -16.780 -16.850 -1.889 1.00 18.51 115 GLN A C 1
ATOM 757 O O . GLN A 1 115 ? -16.449 -17.623 -2.773 1.00 19.03 115 GLN A O 1
ATOM 768 N N . LYS A 1 116 ? -17.345 -17.284 -0.753 1.00 18.39 116 LYS A N 1
ATOM 769 C CA A LYS A 1 116 ? -17.590 -18.721 -0.573 0.50 18.89 116 LYS A CA 1
ATOM 770 C CA B LYS A 1 116 ? -17.612 -18.717 -0.534 0.50 18.70 116 LYS A CA 1
ATOM 771 C C . LYS A 1 116 ? -18.746 -19.208 -1.421 1.00 17.77 116 LYS A C 1
ATOM 772 O O . LYS A 1 116 ? -19.716 -18.474 -1.683 1.00 16.90 116 LYS A O 1
ATOM 783 N N . ASN A 1 117 ? -18.644 -20.451 -1.869 1.00 17.88 117 ASN A N 1
ATOM 784 C CA . ASN A 1 117 ? -19.754 -21.118 -2.500 1.00 17.08 117 ASN A CA 1
ATOM 785 C C . ASN A 1 117 ? -20.736 -21.442 -1.380 1.00 17.07 117 ASN A C 1
ATOM 786 O O . ASN A 1 117 ? -20.327 -21.826 -0.301 1.00 18.06 117 ASN A O 1
ATOM 791 N N . ILE A 1 118 ? -22.012 -21.263 -1.646 1.00 14.90 118 ILE A N 1
ATOM 792 C CA . ILE A 1 118 ? -23.068 -21.639 -0.691 1.00 14.92 118 ILE A CA 1
ATOM 793 C C . ILE A 1 118 ? -23.980 -22.594 -1.471 1.00 13.61 118 ILE A C 1
ATOM 794 O O . ILE A 1 118 ? -24.890 -22.188 -2.189 1.00 14.84 118 ILE A O 1
ATOM 799 N N . ASN A 1 119 ? -23.628 -23.882 -1.421 1.00 14.86 119 ASN A N 1
ATOM 800 C CA . ASN A 1 119 ? -24.244 -24.882 -2.227 1.00 14.74 119 ASN A CA 1
ATOM 801 C C . ASN A 1 119 ? -25.454 -25.461 -1.543 1.00 14.93 119 ASN A C 1
ATOM 802 O O . ASN A 1 119 ? -25.361 -25.898 -0.408 1.00 16.98 119 ASN A O 1
ATOM 807 N N . THR A 1 120 ? -26.590 -25.413 -2.216 1.00 13.97 120 THR A N 1
ATOM 808 C CA A THR A 1 120 ? -27.807 -25.990 -1.666 0.50 15.05 120 THR A CA 1
ATOM 809 C CA B THR A 1 120 ? -27.824 -25.990 -1.684 0.50 14.72 120 THR A CA 1
ATOM 810 C C . THR A 1 120 ? -28.414 -27.027 -2.597 1.00 14.81 120 THR A C 1
ATOM 811 O O . THR A 1 120 ? -28.391 -26.885 -3.800 1.00 16.03 120 THR A O 1
ATOM 818 N N . LYS A 1 121 ? -28.976 -28.076 -2.003 1.00 13.88 121 LYS A N 1
ATOM 819 C CA . LYS A 1 121 ? -29.683 -29.107 -2.707 1.00 15.00 121 LYS A CA 1
ATOM 820 C C . LYS A 1 121 ? -30.991 -29.342 -1.978 1.00 13.14 121 LYS A C 1
ATOM 821 O O . LYS A 1 121 ? -31.002 -29.433 -0.750 1.00 13.98 121 LYS A O 1
ATOM 825 N N . VAL A 1 122 ? -32.070 -29.413 -2.742 1.00 12.17 122 VAL A N 1
ATOM 826 C CA . VAL A 1 122 ? -33.371 -29.815 -2.196 1.00 12.42 122 VAL A CA 1
ATOM 827 C C . VAL A 1 122 ? -34.124 -30.623 -3.228 1.00 13.15 122 VAL A C 1
ATOM 828 O O . VAL A 1 122 ? -34.049 -30.373 -4.440 1.00 14.13 122 VAL A O 1
ATOM 832 N N . SER A 1 123 ? -34.837 -31.621 -2.740 1.00 12.66 123 SER A N 1
ATOM 833 C CA A SER A 1 123 ? -35.830 -32.331 -3.509 0.75 12.35 123 SER A CA 1
ATOM 834 C CA B SER A 1 123 ? -35.827 -32.339 -3.504 0.25 12.65 123 SER A CA 1
ATOM 835 C C . SER A 1 123 ? -37.054 -32.461 -2.613 1.00 11.72 123 SER A C 1
ATOM 836 O O . SER A 1 123 ? -36.925 -32.825 -1.444 1.00 11.87 123 SER A O 1
ATOM 841 N N . TYR A 1 124 ? -38.212 -32.152 -3.168 1.00 10.72 124 TYR A N 1
ATOM 842 C CA . TYR A 1 124 ? -39.433 -32.103 -2.387 1.00 10.90 124 TYR A CA 1
ATOM 843 C C . TYR A 1 124 ? -40.659 -32.385 -3.248 1.00 11.36 124 TYR A C 1
ATOM 844 O O . TYR A 1 124 ? -40.600 -32.400 -4.494 1.00 12.75 124 TYR A O 1
ATOM 853 N N . SER A 1 125 ? -41.783 -32.612 -2.587 1.00 11.65 125 SER A N 1
ATOM 854 C CA A SER A 1 125 ? -43.064 -32.646 -3.248 0.75 11.77 125 SER A CA 1
ATOM 855 C CA B SER A 1 125 ? -43.076 -32.710 -3.245 0.25 12.13 125 SER A CA 1
ATOM 856 C C . SER A 1 125 ? -44.138 -32.071 -2.366 1.00 11.43 125 SER A C 1
ATOM 857 O O . SER A 1 125 ? -44.138 -32.267 -1.169 1.00 11.65 125 SER A O 1
ATOM 862 N N . ILE A 1 126 ? -45.035 -31.320 -2.985 1.00 11.90 126 ILE A N 1
ATOM 863 C CA . ILE A 1 126 ? -46.184 -30.718 -2.320 1.00 11.56 126 ILE A CA 1
ATOM 864 C C . ILE A 1 126 ? -47.484 -31.302 -2.872 1.00 12.00 126 ILE A C 1
ATOM 865 O O . ILE A 1 126 ? -47.623 -31.513 -4.071 1.00 13.07 126 ILE A O 1
ATOM 870 N N . SER A 1 127 ? -48.428 -31.586 -1.975 1.00 11.67 127 SER A N 1
ATOM 871 C CA A SER A 1 127 ? -49.807 -31.865 -2.331 0.33 12.56 127 SER A CA 1
ATOM 872 C CA B SER A 1 127 ? -49.816 -31.816 -2.364 0.33 11.41 127 SER A CA 1
ATOM 873 C CA C SER A 1 127 ? -49.806 -31.803 -2.377 0.33 12.93 127 SER A CA 1
ATOM 874 C C . SER A 1 127 ? -50.654 -30.902 -1.503 1.00 11.82 127 SER A C 1
ATOM 875 O O . SER A 1 127 ? -50.721 -31.067 -0.272 1.00 11.93 127 SER A O 1
ATOM 882 N N . ALA A 1 128 ? -51.281 -29.922 -2.137 1.00 12.08 128 ALA A N 1
ATOM 883 C CA . ALA A 1 128 ? -51.984 -28.861 -1.432 1.00 11.53 128 ALA A CA 1
ATOM 884 C C . ALA A 1 128 ? -52.983 -28.189 -2.335 1.00 12.15 128 ALA A C 1
ATOM 885 O O . ALA A 1 128 ? -52.913 -28.326 -3.580 1.00 14.43 128 ALA A O 1
ATOM 887 N N . ASN A 1 129 ? -53.924 -27.474 -1.728 1.00 11.42 129 ASN A N 1
ATOM 888 C CA . ASN A 1 129 ? -54.749 -26.539 -2.455 1.00 11.58 129 ASN A CA 1
ATOM 889 C C . ASN A 1 129 ? -54.469 -25.114 -2.025 1.00 11.03 129 ASN A C 1
ATOM 890 O O . ASN A 1 129 ? -53.520 -24.882 -1.268 1.00 12.93 129 ASN A O 1
ATOM 895 N N . GLY A 1 130 ? -55.215 -24.137 -2.510 1.00 11.57 130 GLY A N 1
ATOM 896 C CA . GLY A 1 130 ? -55.011 -22.771 -2.120 1.00 10.77 130 GLY A CA 1
ATOM 897 C C . GLY A 1 130 ? -53.807 -22.098 -2.768 1.00 11.10 130 GLY A C 1
ATOM 898 O O . GLY A 1 130 ? -53.512 -22.313 -3.947 1.00 12.26 130 GLY A O 1
ATOM 899 N N . THR A 1 131 ? -53.144 -21.253 -1.997 1.00 10.95 131 THR A N 1
ATOM 900 C CA . THR A 1 131 ? -52.171 -20.289 -2.461 1.00 10.82 131 THR A CA 1
ATOM 901 C C . THR A 1 131 ? -50.940 -20.403 -1.582 1.00 11.27 131 THR A C 1
ATOM 902 O O . THR A 1 131 ? -51.046 -20.198 -0.345 1.00 10.82 131 THR A O 1
ATOM 906 N N . TYR A 1 132 ? -49.798 -20.697 -2.191 1.00 10.27 132 TYR A N 1
ATOM 907 C CA . TYR A 1 132 ? -48.570 -20.998 -1.452 1.00 10.42 132 TYR A CA 1
ATOM 908 C C . TYR A 1 132 ? -47.413 -20.915 -2.414 1.00 10.48 132 TYR A C 1
ATOM 909 O O . TYR A 1 132 ? -47.594 -20.863 -3.627 1.00 11.21 132 TYR A O 1
ATOM 918 N N . ASN A 1 133 ? -46.213 -20.990 -1.868 1.00 10.26 133 ASN A N 1
ATOM 919 C CA . ASN A 1 133 ? -44.989 -21.190 -2.655 1.00 9.75 133 ASN A CA 1
ATOM 920 C C . ASN A 1 133 ? -44.082 -22.204 -1.972 1.00 10.35 133 ASN A C 1
ATOM 921 O O . ASN A 1 133 ? -44.413 -22.720 -0.884 1.00 10.58 133 ASN A O 1
ATOM 926 N N . ALA A 1 134 ? -42.987 -22.557 -2.646 1.00 10.58 134 ALA A N 1
ATOM 927 C CA . ALA A 1 134 ? -41.872 -23.234 -2.025 1.00 9.99 134 ALA A CA 1
ATOM 928 C C . ALA A 1 134 ? -40.663 -22.380 -2.361 1.00 9.96 134 ALA A C 1
ATOM 929 O O . ALA A 1 134 ? -40.396 -22.135 -3.559 1.00 10.91 134 ALA A O 1
ATOM 931 N N . ALA A 1 135 ? -39.972 -21.873 -1.361 1.00 9.47 135 ALA A N 1
ATOM 932 C CA . ALA A 1 135 ? -38.980 -20.838 -1.567 1.00 10.16 135 ALA A CA 1
ATOM 933 C C . ALA A 1 135 ? -37.840 -20.895 -0.570 1.00 10.42 135 ALA A C 1
ATOM 934 O O . ALA A 1 135 ? -38.076 -21.090 0.639 1.00 10.63 135 ALA A O 1
ATOM 936 N N . TYR A 1 136 ? -36.619 -20.664 -1.061 1.00 10.05 136 TYR A N 1
ATOM 937 C CA . TYR A 1 136 ? -35.522 -20.304 -0.211 1.00 9.84 136 TYR A CA 1
ATOM 938 C C . TYR A 1 136 ? -35.705 -18.887 0.284 1.00 10.66 136 TYR A C 1
ATOM 939 O O . TYR A 1 136 ? -36.191 -18.027 -0.465 1.00 10.79 136 TYR A O 1
ATOM 948 N N . ASP A 1 137 ? -35.276 -18.645 1.509 1.00 10.30 137 ASP A N 1
ATOM 949 C CA . ASP A 1 137 ? -35.217 -17.300 2.112 1.00 11.46 137 ASP A CA 1
ATOM 950 C C . ASP A 1 137 ? -33.842 -17.140 2.707 1.00 11.49 137 ASP A C 1
ATOM 951 O O . ASP A 1 137 ? -33.433 -17.928 3.581 1.00 12.25 137 ASP A O 1
ATOM 956 N N . ILE A 1 138 ? -33.068 -16.209 2.145 1.00 12.42 138 ILE A N 1
ATOM 957 C CA . ILE A 1 138 ? -31.692 -15.981 2.530 1.00 12.02 138 ILE A CA 1
ATOM 958 C C . ILE A 1 138 ? -31.608 -14.605 3.169 1.00 11.12 138 ILE A C 1
ATOM 959 O O . ILE A 1 138 ? -32.034 -13.616 2.577 1.00 11.94 138 ILE A O 1
ATOM 964 N N . TRP A 1 139 ? -31.112 -14.536 4.405 1.00 11.04 139 TRP A N 1
ATOM 965 C CA . TRP A 1 139 ? -31.046 -13.307 5.165 1.00 11.18 139 TRP A CA 1
ATOM 966 C C . TRP A 1 139 ? -29.629 -12.783 5.199 1.00 12.54 139 TRP A C 1
ATOM 967 O O . TRP A 1 139 ? -28.685 -13.560 5.372 1.00 12.62 139 TRP A O 1
ATOM 978 N N . LEU A 1 140 ? -29.498 -11.459 5.047 1.00 12.62 140 LEU A N 1
ATOM 979 C CA . LEU A 1 140 ? -28.208 -10.790 5.140 1.00 12.67 140 LEU A CA 1
ATOM 980 C C . LEU A 1 140 ? -28.275 -9.656 6.149 1.00 12.74 140 LEU A C 1
ATOM 981 O O . LEU A 1 140 ? -29.323 -9.055 6.378 1.00 13.05 140 LEU A O 1
ATOM 986 N N . HIS A 1 141 ? -27.117 -9.398 6.759 1.00 12.76 141 HIS A N 1
ATOM 987 C CA . HIS A 1 141 ? -26.923 -8.325 7.729 1.00 12.97 141 HIS A CA 1
ATOM 988 C C . HIS A 1 141 ? -25.623 -7.601 7.425 1.00 14.50 141 HIS A C 1
ATOM 989 O O . HIS A 1 141 ? -24.752 -8.129 6.742 1.00 14.39 141 HIS A O 1
ATOM 996 N N . ASN A 1 142 ? -25.465 -6.419 8.017 1.00 15.80 142 ASN A N 1
ATOM 997 C CA . ASN A 1 142 ? -24.137 -5.796 8.057 1.00 17.00 142 ASN A CA 1
ATOM 998 C C . ASN A 1 142 ? -23.217 -6.435 9.106 1.00 17.91 142 ASN A C 1
ATOM 999 O O . ASN A 1 142 ? -21.951 -6.481 8.956 1.00 22.73 142 ASN A O 1
ATOM 1004 N N A THR A 1 143 ? -23.822 -6.849 10.230 0.50 16.78 143 THR A N 1
ATOM 1005 N N B THR A 1 143 ? -23.798 -7.072 10.070 0.50 17.41 143 THR A N 1
ATOM 1006 C CA A THR A 1 143 ? -23.147 -7.459 11.407 0.50 15.61 143 THR A CA 1
ATOM 1007 C CA B THR A 1 143 ? -22.988 -7.552 11.117 0.50 16.38 143 THR A CA 1
ATOM 1008 C C A THR A 1 143 ? -22.863 -8.968 11.188 0.50 15.73 143 THR A C 1
ATOM 1009 C C B THR A 1 143 ? -22.731 -9.027 10.957 0.50 16.16 143 THR A C 1
ATOM 1010 O O A THR A 1 143 ? -23.702 -9.650 10.624 0.50 14.74 143 THR A O 1
ATOM 1011 O O B THR A 1 143 ? -23.394 -9.738 10.195 0.50 15.46 143 THR A O 1
ATOM 1018 N N . ASN A 1 144 ? -21.698 -9.460 11.653 1.00 16.41 144 ASN A N 1
ATOM 1019 C CA . ASN A 1 144 ? -21.404 -10.888 11.776 1.00 16.89 144 ASN A CA 1
ATOM 1020 C C . ASN A 1 144 ? -21.709 -11.402 13.181 1.00 17.03 144 ASN A C 1
ATOM 1021 O O . ASN A 1 144 ? -21.334 -12.540 13.518 1.00 17.80 144 ASN A O 1
ATOM 1026 N N . LYS A 1 145 ? -22.431 -10.622 13.969 1.00 17.82 145 LYS A N 1
ATOM 1027 C CA . LYS A 1 145 ? -22.886 -11.060 15.286 1.00 19.02 145 LYS A CA 1
ATOM 1028 C C . LYS A 1 145 ? -24.394 -10.793 15.430 1.00 17.71 145 LYS A C 1
ATOM 1029 O O . LYS A 1 145 ? -24.860 -10.133 16.348 1.00 18.50 145 LYS A O 1
ATOM 1035 N N . ALA A 1 146 ? -25.159 -11.315 14.480 1.00 17.00 146 ALA A N 1
ATOM 1036 C CA . ALA A 1 146 ? -26.610 -11.168 14.503 1.00 16.37 146 ALA A CA 1
ATOM 1037 C C . ALA A 1 146 ? -27.191 -11.836 15.740 1.00 17.05 146 ALA A C 1
ATOM 1038 O O . ALA A 1 146 ? -26.819 -12.950 16.095 1.00 18.03 146 ALA A O 1
ATOM 1040 N N . SER A 1 147 ? -28.088 -11.121 16.391 1.00 17.24 147 SER A N 1
ATOM 1041 C CA . SER A 1 147 ? -28.732 -11.563 17.604 1.00 17.66 147 SER A CA 1
ATOM 1042 C C . SER A 1 147 ? -30.250 -11.561 17.460 1.00 17.06 147 SER A C 1
ATOM 1043 O O . SER A 1 147 ? -30.789 -11.442 16.360 1.00 16.21 147 SER A O 1
ATOM 1046 N N . TRP A 1 148 ? -30.949 -11.756 18.557 1.00 18.15 148 TRP A N 1
ATOM 1047 C CA . TRP A 1 148 ? -32.376 -12.031 18.501 1.00 19.52 148 TRP A CA 1
ATOM 1048 C C . TRP A 1 148 ? -33.192 -10.831 18.023 1.00 19.85 148 TRP A C 1
ATOM 1049 O O . TRP A 1 148 ? -34.332 -10.992 17.592 1.00 21.12 148 TRP A O 1
ATOM 1060 N N . ASP A 1 149 ? -32.610 -9.636 18.111 1.00 19.55 149 ASP A N 1
ATOM 1061 C CA . ASP A 1 149 ? -33.279 -8.405 17.685 1.00 20.31 149 ASP A CA 1
ATOM 1062 C C . ASP A 1 149 ? -32.537 -7.701 16.562 1.00 19.65 149 ASP A C 1
ATOM 1063 O O . ASP A 1 149 ? -32.729 -6.505 16.343 1.00 21.09 149 ASP A O 1
ATOM 1068 N N . SER A 1 150 ? -31.687 -8.407 15.827 1.00 16.80 150 SER A N 1
ATOM 1069 C CA . SER A 1 150 ? -30.955 -7.771 14.743 1.00 16.59 150 SER A CA 1
ATOM 1070 C C . SER A 1 150 ? -31.759 -7.804 13.462 1.00 16.05 150 SER A C 1
ATOM 1071 O O . SER A 1 150 ? -31.851 -8.836 12.815 1.00 14.91 150 SER A O 1
ATOM 1074 N N . ALA A 1 151 ? -32.309 -6.655 13.045 1.00 15.68 151 ALA A N 1
ATOM 1075 C CA . ALA A 1 151 ? -33.091 -6.615 11.811 1.00 15.46 151 ALA A CA 1
ATOM 1076 C C . ALA A 1 151 ? -32.173 -6.812 10.625 1.00 14.21 151 ALA A C 1
ATOM 1077 O O . ALA A 1 151 ? -31.137 -6.159 10.531 1.00 15.26 151 ALA A O 1
ATOM 1079 N N . PRO A 1 152 ? -32.512 -7.732 9.711 1.00 13.90 152 PRO A N 1
ATOM 1080 C CA . PRO A 1 152 ? -31.727 -7.885 8.486 1.00 13.72 152 PRO A CA 1
ATOM 1081 C C . PRO A 1 152 ? -31.702 -6.627 7.641 1.00 13.38 152 PRO A C 1
ATOM 1082 O O . PRO A 1 152 ? -32.586 -5.764 7.754 1.00 13.97 152 PRO A O 1
ATOM 1086 N N . THR A 1 153 ? -30.713 -6.579 6.763 1.00 13.29 153 THR A N 1
ATOM 1087 C CA . THR A 1 153 ? -30.650 -5.525 5.765 1.00 12.72 153 THR A CA 1
ATOM 1088 C C . THR A 1 153 ? -31.251 -5.930 4.417 1.00 12.69 153 THR A C 1
ATOM 1089 O O . THR A 1 153 ? -31.715 -5.079 3.640 1.00 12.76 153 THR A O 1
ATOM 1093 N N . ASP A 1 154 ? -31.240 -7.218 4.110 1.00 12.44 154 ASP A N 1
ATOM 1094 C CA . ASP A 1 154 ? -31.690 -7.729 2.842 1.00 12.43 154 ASP A CA 1
ATOM 1095 C C . ASP A 1 154 ? -32.181 -9.162 3.001 1.00 12.27 154 ASP A C 1
ATOM 1096 O O . ASP A 1 154 ? -31.684 -9.915 3.836 1.00 12.59 154 ASP A O 1
ATOM 1101 N N . ALA A 1 155 ? -33.147 -9.493 2.164 1.00 12.37 155 ALA A N 1
ATOM 1102 C CA . ALA A 1 155 ? -33.646 -10.831 1.964 1.00 11.96 155 ALA A CA 1
ATOM 1103 C C . ALA A 1 155 ? -33.551 -11.183 0.496 1.00 11.35 155 ALA A C 1
ATOM 1104 O O . ALA A 1 155 ? -33.924 -10.362 -0.361 1.00 12.25 155 ALA A O 1
ATOM 1106 N N . ILE A 1 156 ? -33.116 -12.415 0.202 1.00 11.05 156 ILE A N 1
ATOM 1107 C CA . ILE A 1 156 ? -33.176 -12.971 -1.130 1.00 11.19 156 ILE A CA 1
ATOM 1108 C C . ILE A 1 156 ? -34.088 -14.191 -1.085 1.00 10.48 156 ILE A C 1
ATOM 1109 O O . ILE A 1 156 ? -33.903 -15.043 -0.223 1.00 11.45 156 ILE A O 1
ATOM 1114 N N . MET A 1 157 ? -35.071 -14.246 -1.958 1.00 11.05 157 MET A N 1
ATOM 1115 C CA . MET A 1 157 ? -35.956 -15.381 -2.057 1.00 11.08 157 MET A CA 1
ATOM 1116 C C . MET A 1 157 ? -35.767 -16.074 -3.398 1.00 11.40 157 MET A C 1
ATOM 1117 O O . MET A 1 157 ? -35.609 -15.421 -4.442 1.00 13.01 157 MET A O 1
ATOM 1122 N N . ILE A 1 158 ? -35.800 -17.389 -3.399 1.00 10.81 158 ILE A N 1
ATOM 1123 C CA . ILE A 1 158 ? -35.669 -18.194 -4.606 1.00 11.03 158 ILE A CA 1
ATOM 1124 C C . ILE A 1 158 ? -36.817 -19.165 -4.609 1.00 10.26 158 ILE A C 1
ATOM 1125 O O . ILE A 1 158 ? -36.796 -20.160 -3.860 1.00 10.92 158 ILE A O 1
ATOM 1130 N N . TRP A 1 159 ? -37.820 -18.893 -5.418 1.00 10.69 159 TRP A N 1
ATOM 1131 C CA . TRP A 1 159 ? -39.047 -19.670 -5.443 1.00 9.91 159 TRP A CA 1
ATOM 1132 C C . TRP A 1 159 ? -38.954 -20.802 -6.467 1.00 10.47 159 TRP A C 1
ATOM 1133 O O . TRP A 1 159 ? -38.818 -20.563 -7.675 1.00 12.22 159 TRP A O 1
ATOM 1144 N N . LEU A 1 160 ? -39.027 -22.033 -5.979 1.00 10.58 160 LEU A N 1
ATOM 1145 C CA . LEU A 1 160 ? -39.080 -23.220 -6.815 1.00 10.85 160 LEU A CA 1
ATOM 1146 C C . LEU A 1 160 ? -40.498 -23.598 -7.172 1.00 11.88 160 LEU A C 1
ATOM 1147 O O . LEU A 1 160 ? -40.714 -24.350 -8.119 1.00 12.24 160 LEU A O 1
ATOM 1152 N N . ASN A 1 161 ? -41.468 -23.085 -6.409 1.00 10.82 161 ASN A N 1
ATOM 1153 C CA . ASN A 1 161 ? -42.871 -23.303 -6.693 1.00 11.34 161 ASN A CA 1
ATOM 1154 C C . ASN A 1 161 ? -43.592 -22.003 -6.442 1.00 11.86 161 ASN A C 1
ATOM 1155 O O . ASN A 1 161 ? -43.373 -21.365 -5.412 1.00 11.76 161 ASN A O 1
ATOM 1160 N N . ASN A 1 162 ? -44.464 -21.607 -7.380 1.00 11.86 162 ASN A N 1
ATOM 1161 C CA . ASN A 1 162 ? -45.420 -20.528 -7.166 1.00 11.51 162 ASN A CA 1
ATOM 1162 C C . ASN A 1 162 ? -46.782 -21.091 -7.492 1.00 12.88 162 ASN A C 1
ATOM 1163 O O . ASN A 1 162 ? -47.021 -21.494 -8.654 1.00 14.07 162 ASN A O 1
ATOM 1168 N N . THR A 1 163 ? -47.685 -21.157 -6.510 1.00 11.55 163 THR A N 1
ATOM 1169 C CA . THR A 1 163 ? -49.035 -21.618 -6.736 1.00 11.86 163 THR A CA 1
ATOM 1170 C C . THR A 1 163 ? -50.007 -20.526 -6.345 1.00 11.67 163 THR A C 1
ATOM 1171 O O . THR A 1 163 ? -50.347 -20.330 -5.179 1.00 11.93 163 THR A O 1
ATOM 1175 N N . ASN A 1 164 ? -50.407 -19.757 -7.356 1.00 12.54 164 ASN A N 1
ATOM 1176 C CA . ASN A 1 164 ? -51.394 -18.689 -7.251 1.00 13.03 164 ASN A CA 1
ATOM 1177 C C . ASN A 1 164 ? -50.904 -17.460 -6.513 1.00 13.26 164 ASN A C 1
ATOM 1178 O O . ASN A 1 164 ? -51.703 -16.577 -6.190 1.00 14.58 164 ASN A O 1
ATOM 1183 N N . ALA A 1 165 ? -49.607 -17.394 -6.249 1.00 13.26 165 ALA A N 1
ATOM 1184 C CA . ALA A 1 165 ? -49.062 -16.289 -5.472 1.00 13.39 165 ALA A CA 1
ATOM 1185 C C . ALA A 1 165 ? -48.271 -15.324 -6.324 1.00 13.76 165 ALA A C 1
ATOM 1186 O O . ALA A 1 165 ? -48.234 -15.430 -7.562 1.00 15.07 165 ALA A O 1
ATOM 1188 N N . GLY A 1 166 ? -47.677 -14.351 -5.657 1.00 14.14 166 GLY A N 1
ATOM 1189 C CA . GLY A 1 166 ? -46.787 -13.410 -6.310 1.00 15.22 166 GLY A CA 1
ATOM 1190 C C . GLY A 1 166 ? -45.960 -12.701 -5.265 1.00 15.24 166 GLY A C 1
ATOM 1191 O O . GLY A 1 166 ? -46.342 -12.642 -4.101 1.00 15.16 166 GLY A O 1
ATOM 1192 N N . PRO A 1 167 ? -44.793 -12.200 -5.654 1.00 15.29 167 PRO A N 1
ATOM 1193 C CA . PRO A 1 167 ? -43.829 -11.694 -4.736 1.00 14.20 167 PRO A CA 1
ATOM 1194 C C . PRO A 1 167 ? -44.005 -10.231 -4.372 1.00 14.56 167 PRO A C 1
ATOM 1195 O O . PRO A 1 167 ? -44.846 -9.513 -4.959 1.00 15.71 167 PRO A O 1
ATOM 1199 N N . ALA A 1 168 ? -43.189 -9.788 -3.423 1.00 13.90 168 ALA A N 1
ATOM 1200 C CA . ALA A 1 168 ? -43.140 -8.391 -3.031 1.00 14.10 168 ALA A CA 1
ATOM 1201 C C . ALA A 1 168 ? -42.354 -7.630 -4.094 1.00 14.21 168 ALA A C 1
ATOM 1202 O O . ALA A 1 168 ? -41.420 -8.146 -4.721 1.00 14.94 168 ALA A O 1
ATOM 1204 N N . GLY A 1 169 ? -42.719 -6.383 -4.274 1.0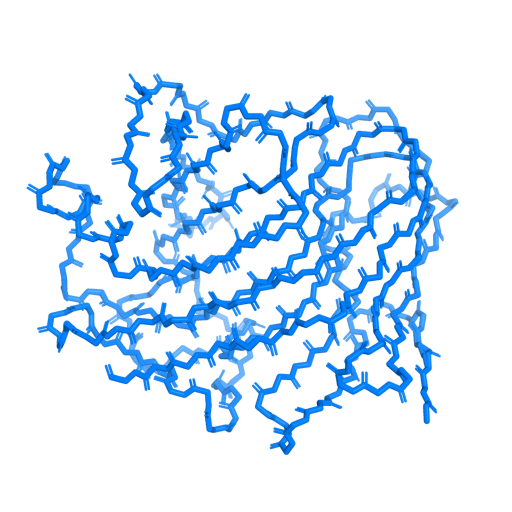0 14.44 169 GLY A N 1
ATOM 1205 C CA . GLY A 1 169 ? -41.965 -5.501 -5.146 1.00 15.00 169 GLY A CA 1
ATOM 1206 C C . GLY A 1 169 ? -42.394 -5.570 -6.581 1.00 15.10 169 GLY A C 1
ATOM 1207 O O . GLY A 1 169 ? -43.492 -6.056 -6.917 1.00 17.71 169 GLY A O 1
ATOM 1208 N N . SER A 1 170 ? -41.524 -5.067 -7.455 1.00 13.49 170 SER A N 1
ATOM 1209 C CA A SER A 1 170 ? -41.851 -4.908 -8.859 0.50 13.32 170 SER A CA 1
ATOM 1210 C CA B SER A 1 170 ? -41.858 -4.906 -8.861 0.50 14.68 170 SER A CA 1
ATOM 1211 C C . SER A 1 170 ? -40.947 -5.768 -9.730 1.00 12.41 170 SER A C 1
ATOM 1212 O O . SER A 1 170 ? -39.774 -5.993 -9.426 1.00 12.98 170 SER A O 1
ATOM 1217 N N . TYR A 1 171 ? -41.516 -6.249 -10.815 1.00 13.12 171 TYR A N 1
ATOM 1218 C CA . TYR A 1 171 ? -40.803 -7.075 -11.768 1.00 13.29 171 TYR A CA 1
ATOM 1219 C C . TYR A 1 171 ? -39.705 -6.287 -12.480 1.00 13.76 171 TYR A C 1
ATOM 1220 O O . TYR A 1 171 ? -39.956 -5.203 -13.015 1.00 14.71 171 TYR A O 1
ATOM 1229 N N . VAL A 1 172 ? -38.525 -6.882 -12.543 1.00 12.93 172 VAL A N 1
ATOM 1230 C CA . VAL A 1 172 ? -37.353 -6.302 -13.164 1.00 13.06 172 VAL A CA 1
ATOM 1231 C C . VAL A 1 172 ? -37.133 -6.880 -14.563 1.00 13.27 172 VAL A C 1
ATOM 1232 O O . VAL A 1 172 ? -37.197 -6.159 -15.584 1.00 14.61 172 VAL A O 1
ATOM 1236 N N . GLU A 1 173 ? -36.856 -8.167 -14.617 1.00 12.93 173 GLU A N 1
ATOM 1237 C CA . GLU A 1 173 ? -36.465 -8.888 -15.809 1.00 12.89 173 GLU A CA 1
ATOM 1238 C C . GLU A 1 173 ? -36.409 -10.375 -15.523 1.00 12.64 173 GLU A C 1
ATOM 1239 O O . GLU A 1 173 ? -36.456 -10.796 -14.365 1.00 13.74 173 GLU A O 1
ATOM 1245 N N . THR A 1 174 ? -36.306 -11.169 -16.587 1.00 12.66 174 THR A N 1
ATOM 1246 C CA . THR A 1 174 ? -36.080 -12.600 -16.518 1.00 12.83 174 THR A CA 1
ATOM 1247 C C . THR A 1 174 ? -34.632 -12.885 -16.812 1.00 13.03 174 THR A C 1
ATOM 1248 O O . THR A 1 174 ? -34.052 -12.328 -17.762 1.00 14.47 174 THR A O 1
ATOM 1252 N N . VAL A 1 175 ? -34.015 -13.717 -15.977 1.00 13.40 175 VAL A N 1
ATOM 1253 C CA . VAL A 1 175 ? -32.594 -14.032 -16.062 1.00 13.20 175 VAL A CA 1
ATOM 1254 C C . VAL A 1 175 ? -32.351 -15.518 -16.013 1.00 14.15 175 VAL A C 1
ATOM 1255 O O . VAL A 1 175 ? -33.154 -16.270 -15.440 1.00 15.73 175 VAL A O 1
ATOM 1259 N N . SER A 1 176 ? -31.273 -15.955 -16.634 1.00 13.97 176 SER A N 1
ATOM 1260 C CA A SER A 1 176 ? -30.802 -17.354 -16.496 0.75 13.04 176 SER A CA 1
ATOM 1261 C CA B SER A 1 176 ? -30.801 -17.336 -16.489 0.25 14.42 176 SER A CA 1
ATOM 1262 C C . SER A 1 176 ? -29.639 -17.366 -15.521 1.00 14.55 176 SER A C 1
ATOM 1263 O O . SER A 1 176 ? -28.614 -16.747 -15.767 1.00 15.99 176 SER A O 1
ATOM 1268 N N . ILE A 1 177 ? -29.827 -18.058 -14.380 1.00 14.07 177 ILE A N 1
ATOM 1269 C CA . ILE A 1 177 ? -28.785 -18.222 -13.378 1.00 14.25 177 ILE A CA 1
ATOM 1270 C C . ILE A 1 177 ? -28.796 -19.660 -12.936 1.00 15.58 177 ILE A C 1
ATOM 1271 O O . ILE A 1 177 ? -29.870 -20.228 -12.611 1.00 15.14 177 ILE A O 1
ATOM 1276 N N . GLY A 1 178 ? -27.625 -20.274 -12.902 1.00 16.89 178 GLY A N 1
ATOM 1277 C CA . GLY A 1 178 ? -27.482 -21.632 -12.364 1.00 17.06 178 GLY A CA 1
ATOM 1278 C C . GLY A 1 178 ? -28.169 -22.699 -13.202 1.00 17.71 178 GLY A C 1
ATOM 1279 O O . GLY A 1 178 ? -28.456 -23.814 -12.700 1.00 18.31 178 GLY A O 1
ATOM 1280 N N . GLY A 1 179 ? -28.443 -22.396 -14.476 1.00 17.33 179 GLY A N 1
ATOM 1281 C CA . GLY A 1 179 ? -29.148 -23.321 -15.344 1.00 17.97 179 GLY A CA 1
ATOM 1282 C C . GLY A 1 179 ? -30.666 -23.303 -15.308 1.00 17.63 179 GLY A C 1
ATOM 1283 O O . GLY A 1 179 ? -31.333 -24.197 -15.869 1.00 19.77 179 GLY A O 1
ATOM 1284 N N . HIS A 1 180 ? -31.220 -22.306 -14.610 1.00 16.48 180 HIS A N 1
ATOM 1285 C CA . HIS A 1 180 ? -32.660 -22.111 -14.489 1.00 15.38 180 HIS A CA 1
ATOM 1286 C C . HIS A 1 180 ? -32.994 -20.677 -14.917 1.00 14.46 180 HIS A C 1
ATOM 1287 O O . HIS A 1 180 ? -32.180 -19.769 -14.747 1.00 14.90 180 HIS A O 1
ATOM 1294 N N . SER A 1 181 ? -34.218 -20.487 -15.384 1.00 13.91 181 SER A N 1
ATOM 1295 C CA . SER A 1 181 ? -34.741 -19.143 -15.670 1.00 13.88 181 SER A CA 1
ATOM 1296 C C . SER A 1 181 ? -35.596 -18.631 -14.523 1.00 13.36 181 SER A C 1
ATOM 1297 O O . SER A 1 181 ? -36.476 -19.344 -14.037 1.00 14.24 181 SER A O 1
ATOM 1300 N N . TRP A 1 182 ? -35.404 -17.361 -14.170 1.00 12.88 182 TRP A N 1
ATOM 1301 C CA . TRP A 1 182 ? -36.016 -16.728 -13.004 1.00 12.34 182 TRP A CA 1
ATOM 1302 C C . TRP A 1 182 ? -36.577 -15.375 -13.382 1.00 12.30 182 TRP A C 1
ATOM 1303 O O . TRP A 1 182 ? -35.890 -14.553 -13.995 1.00 14.10 182 TRP A O 1
ATOM 1314 N N . LYS A 1 183 ? -37.801 -15.101 -12.954 1.00 12.72 183 LYS A N 1
ATOM 1315 C CA . LYS A 1 183 ? -38.333 -13.732 -12.975 1.00 12.43 183 LYS A CA 1
ATOM 1316 C C . LYS A 1 183 ? -37.836 -13.026 -11.715 1.00 12.18 183 LYS A C 1
ATOM 1317 O O . LYS A 1 183 ? -38.005 -13.534 -10.613 1.00 13.01 183 LYS A O 1
ATOM 1323 N N . VAL A 1 184 ? -37.209 -11.879 -11.869 1.00 12.37 184 VAL A N 1
ATOM 1324 C CA . VAL A 1 184 ? -36.570 -11.140 -10.794 1.00 11.55 184 VAL A CA 1
ATOM 1325 C C . VAL A 1 184 ? -37.449 -9.973 -10.373 1.00 12.00 184 VAL A C 1
ATOM 1326 O O . VAL A 1 184 ? -37.962 -9.250 -11.232 1.00 11.90 184 VAL A O 1
ATOM 1330 N N . TYR A 1 185 ? -37.655 -9.820 -9.074 1.00 11.56 185 TYR A N 1
ATOM 1331 C CA . TYR A 1 185 ? -38.420 -8.749 -8.466 1.00 11.62 185 TYR A CA 1
ATOM 1332 C C . TYR A 1 185 ? -37.611 -8.045 -7.396 1.00 11.66 185 TYR A C 1
ATOM 1333 O O . TYR A 1 185 ? -36.777 -8.666 -6.705 1.00 12.11 185 TYR A O 1
ATOM 1342 N N . LYS A 1 186 ? -37.860 -6.753 -7.218 1.00 11.55 186 LYS A N 1
ATOM 1343 C CA . LYS A 1 186 ? -37.163 -5.938 -6.218 1.00 11.73 186 LYS A CA 1
ATOM 1344 C C . LYS A 1 186 ? -38.186 -5.106 -5.458 1.00 12.24 186 LYS A C 1
ATOM 1345 O O . LYS A 1 186 ? -38.954 -4.362 -6.055 1.00 12.32 186 LYS A O 1
ATOM 1351 N N . GLY A 1 187 ? -38.179 -5.231 -4.141 1.00 11.89 187 GLY A N 1
ATOM 1352 C CA . GLY A 1 187 ? -39.002 -4.450 -3.257 1.00 12.43 187 GLY A CA 1
ATOM 1353 C C . GLY A 1 187 ? -38.301 -4.136 -1.967 1.00 12.57 187 GLY A C 1
ATOM 1354 O O . GLY A 1 187 ? -37.122 -4.408 -1.805 1.00 12.21 187 GLY A O 1
ATOM 1355 N N . TYR A 1 188 ? -39.091 -3.599 -1.031 1.00 13.17 188 TYR A N 1
ATOM 1356 C CA . TYR A 1 188 ? -38.600 -3.204 0.288 1.00 12.07 188 TYR A CA 1
ATOM 1357 C C . TYR A 1 188 ? -39.663 -3.526 1.306 1.00 12.89 188 TYR A C 1
ATOM 1358 O O . TYR A 1 188 ? -40.828 -3.191 1.107 1.00 14.51 188 TYR A O 1
ATOM 1367 N N . ILE A 1 189 ? -39.265 -4.225 2.367 1.00 12.26 189 ILE A N 1
ATOM 1368 C CA . ILE A 1 189 ? -40.171 -4.589 3.465 1.00 13.08 189 ILE A CA 1
ATOM 1369 C C . ILE A 1 189 ? -39.907 -3.638 4.624 1.00 12.82 189 ILE A C 1
ATOM 1370 O O . ILE A 1 189 ? -38.834 -3.633 5.216 1.00 13.84 189 ILE A O 1
ATOM 1375 N N . ASP A 1 190 ? -40.932 -2.890 4.987 1.00 14.76 190 ASP A N 1
ATOM 1376 C CA . ASP A 1 190 ? -40.869 -1.986 6.138 1.00 15.51 190 ASP A CA 1
ATOM 1377 C C . ASP A 1 190 ? -41.263 -2.761 7.399 1.00 16.79 190 ASP A C 1
ATOM 1378 O O . ASP A 1 190 ? -42.390 -3.220 7.511 1.00 19.02 190 ASP A O 1
ATOM 1383 N N . ALA A 1 191 ? -40.319 -2.922 8.322 1.00 16.89 191 ALA A N 1
ATOM 1384 C CA . ALA A 1 191 ? -40.508 -3.639 9.593 1.00 17.47 191 ALA A CA 1
ATOM 1385 C C . ALA A 1 191 ? -40.677 -2.719 10.798 1.00 18.81 191 ALA A C 1
ATOM 1386 O O . ALA A 1 191 ? -40.625 -3.188 11.943 1.00 21.18 191 ALA A O 1
ATOM 1388 N N . GLY A 1 192 ? -40.938 -1.445 10.562 1.00 18.19 192 GLY A N 1
ATOM 1389 C CA . GLY A 1 192 ? -41.216 -0.488 11.647 1.00 17.63 192 GLY A CA 1
ATOM 1390 C C . GLY A 1 192 ? -39.982 0.172 12.199 1.00 17.16 192 GLY A C 1
ATOM 1391 O O . GLY A 1 192 ? -38.935 -0.453 12.293 1.00 17.61 192 GLY A O 1
ATOM 1392 N N . GLY A 1 193 ? -40.086 1.452 12.573 1.00 16.64 193 GLY A N 1
ATOM 1393 C CA . GLY A 1 193 ? -39.027 2.062 13.340 1.00 16.65 193 GLY A CA 1
ATOM 1394 C C . GLY A 1 193 ? -37.740 2.334 12.595 1.00 16.60 193 GLY A C 1
ATOM 1395 O O . GLY A 1 193 ? -36.704 2.585 13.207 1.00 18.17 193 GLY A O 1
ATOM 1396 N N . GLY A 1 194 ? -37.794 2.309 11.265 1.00 16.59 194 GLY A N 1
ATOM 1397 C CA . GLY A 1 194 ? -36.587 2.362 10.442 1.00 17.33 194 GLY A CA 1
ATOM 1398 C C . GLY A 1 194 ? -36.007 1.016 10.099 1.00 17.47 194 GLY A C 1
ATOM 1399 O O . GLY A 1 194 ? -35.117 0.917 9.248 1.00 18.30 194 GLY A O 1
ATOM 1400 N N . LYS A 1 195 ? -36.464 -0.034 10.792 1.00 16.72 195 LYS A N 1
ATOM 1401 C CA . LYS A 1 195 ? -36.078 -1.382 10.451 1.00 16.84 195 LYS A CA 1
ATOM 1402 C C . LYS A 1 195 ? -36.760 -1.775 9.152 1.00 15.12 195 LYS A C 1
ATOM 1403 O O . LYS A 1 195 ? -37.922 -1.442 8.907 1.00 15.08 195 LYS A O 1
ATOM 1409 N N . GLY A 1 196 ? -36.051 -2.521 8.331 1.00 13.67 196 GLY A N 1
ATOM 1410 C CA . GLY A 1 196 ? -36.624 -2.946 7.064 1.00 13.69 196 GLY A CA 1
ATOM 1411 C C . GLY A 1 196 ? -35.528 -3.372 6.150 1.00 12.83 196 GLY A C 1
ATOM 1412 O O . GLY A 1 196 ? -34.381 -2.977 6.299 1.00 14.44 196 GLY A O 1
ATOM 1413 N N . TRP A 1 197 ? -35.895 -4.193 5.186 1.00 12.97 197 TRP A N 1
ATOM 1414 C CA . TRP A 1 197 ? -34.922 -4.814 4.316 1.00 12.52 197 TRP A CA 1
ATOM 1415 C C . TRP A 1 197 ? -35.348 -4.782 2.861 1.00 12.51 197 TRP A C 1
ATOM 1416 O O . TRP A 1 197 ? -36.510 -4.891 2.535 1.00 12.01 197 TRP A O 1
ATOM 1427 N N . ASN A 1 198 ? -34.362 -4.677 1.977 1.00 11.58 198 ASN A N 1
ATOM 1428 C CA . ASN A 1 198 ? -34.612 -4.986 0.581 1.00 11.97 198 ASN A CA 1
ATOM 1429 C C . ASN A 1 198 ? -35.056 -6.423 0.460 1.00 11.78 198 ASN A C 1
ATOM 1430 O O . ASN A 1 198 ? -34.581 -7.280 1.217 1.00 12.24 198 ASN A O 1
ATOM 1435 N N . VAL A 1 199 ? -35.906 -6.709 -0.537 1.00 11.32 199 VAL A N 1
ATOM 1436 C CA . VAL A 1 199 ? -36.261 -8.084 -0.843 1.00 11.24 199 VAL A CA 1
ATOM 1437 C C . VAL A 1 199 ? -36.113 -8.278 -2.354 1.00 11.13 199 VAL A C 1
ATOM 1438 O O . VAL A 1 199 ? -36.740 -7.585 -3.166 1.00 12.27 199 VAL A O 1
ATOM 1442 N N . PHE A 1 200 ? -35.284 -9.246 -2.701 1.00 10.99 200 PHE A N 1
ATOM 1443 C CA . PHE A 1 200 ? -35.005 -9.617 -4.047 1.00 10.65 200 PHE A CA 1
ATOM 1444 C C . PHE A 1 200 ? -35.517 -11.033 -4.264 1.00 10.40 200 PHE A C 1
ATOM 1445 O O . PHE A 1 200 ? -35.036 -11.960 -3.578 1.00 12.57 200 PHE A O 1
ATOM 1453 N N . SER A 1 201 ? -36.501 -11.177 -5.126 1.00 10.77 201 SER A N 1
ATOM 1454 C CA . SER A 1 201 ? -37.143 -12.491 -5.352 1.00 10.96 201 SER A CA 1
ATOM 1455 C C . SER A 1 201 ? -36.865 -12.981 -6.744 1.00 11.31 201 SER A C 1
ATOM 1456 O O . SER A 1 201 ? -37.007 -12.239 -7.708 1.00 12.60 201 SER A O 1
ATOM 1459 N N . PHE A 1 202 ? -36.484 -14.241 -6.833 1.00 10.97 202 PHE A N 1
ATOM 1460 C CA . PHE A 1 202 ? -36.238 -14.973 -8.063 1.00 11.01 202 PHE A CA 1
ATOM 1461 C C . PHE A 1 202 ? -37.278 -16.086 -8.167 1.00 11.70 202 PHE A C 1
ATOM 1462 O O . PHE A 1 202 ? -37.282 -16.987 -7.339 1.00 12.77 202 PHE A O 1
ATOM 1470 N N . ILE A 1 203 ? -38.194 -15.964 -9.123 1.00 11.24 203 ILE A N 1
ATOM 1471 C CA . ILE A 1 203 ? -39.301 -16.917 -9.266 1.00 11.86 203 ILE A CA 1
ATOM 1472 C C . ILE A 1 203 ? -39.090 -17.771 -10.493 1.00 11.79 203 ILE A C 1
ATOM 1473 O O . ILE A 1 203 ? -39.052 -17.268 -11.622 1.00 12.09 203 ILE A O 1
ATOM 1482 N N . ARG A 1 204 ? -38.914 -19.055 -10.305 1.00 12.02 204 ARG A N 1
ATOM 1483 C CA . ARG A 1 204 ? -38.622 -19.913 -11.457 1.00 12.27 204 ARG A CA 1
ATOM 1484 C C . ARG A 1 204 ? -39.726 -19.815 -12.449 1.00 12.88 204 ARG A C 1
ATOM 1485 O O . ARG A 1 204 ? -40.877 -19.728 -12.087 1.00 14.09 204 ARG A O 1
ATOM 1493 N N . THR A 1 205 ? -39.405 -19.811 -13.763 1.00 13.80 205 THR A N 1
ATOM 1494 C CA . THR A 1 205 ? -40.461 -19.564 -14.752 1.00 13.96 205 THR A CA 1
ATOM 1495 C C . THR A 1 205 ? -41.447 -20.706 -14.868 1.00 14.87 205 THR A C 1
ATOM 1496 O O . THR A 1 205 ? -42.584 -20.486 -15.309 1.00 16.98 205 THR A O 1
ATOM 1500 N N . ALA A 1 206 ? -41.058 -21.898 -14.386 1.00 14.60 206 ALA A N 1
ATOM 1501 C CA . ALA A 1 206 ? -41.972 -23.036 -14.209 1.00 15.15 206 ALA A CA 1
ATOM 1502 C C . ALA A 1 206 ? -41.582 -23.681 -12.888 1.00 14.97 206 ALA A C 1
ATOM 1503 O O . ALA A 1 206 ? -40.445 -23.584 -12.467 1.00 14.55 206 ALA A O 1
ATOM 1505 N N . ASN A 1 207 ? -42.544 -24.342 -12.242 1.00 13.99 207 ASN A N 1
ATOM 1506 C CA . ASN A 1 207 ? -42.254 -24.987 -10.970 1.00 13.59 207 ASN A CA 1
ATOM 1507 C C . ASN A 1 207 ? -41.313 -26.159 -11.161 1.00 14.21 207 ASN A C 1
ATOM 1508 O O . ASN A 1 207 ? -41.340 -26.827 -12.208 1.00 15.27 207 ASN A O 1
ATOM 1513 N N . THR A 1 208 ? -40.499 -26.430 -10.144 1.00 13.03 208 THR A N 1
ATOM 1514 C CA . THR A 1 208 ? -39.671 -27.624 -10.112 1.00 13.70 208 THR A CA 1
ATOM 1515 C C . THR A 1 208 ? -39.652 -28.231 -8.733 1.00 13.50 208 THR A C 1
ATOM 1516 O O . THR A 1 208 ? -39.700 -27.483 -7.743 1.00 14.22 208 THR A O 1
ATOM 1520 N N . GLN A 1 209 ? -39.478 -29.539 -8.674 1.00 13.01 209 GLN A N 1
ATOM 1521 C CA . GLN A 1 209 ? -39.387 -30.277 -7.413 1.00 12.80 209 GLN A CA 1
ATOM 1522 C C . GLN A 1 209 ? -37.996 -30.527 -6.920 1.00 13.00 209 GLN A C 1
ATOM 1523 O O . GLN A 1 209 ? -37.814 -31.128 -5.867 1.00 13.90 209 GLN A O 1
ATOM 1529 N N . SER A 1 210 ? -36.963 -30.114 -7.661 1.00 14.06 210 SER A N 1
ATOM 1530 C CA . SER A 1 210 ? -35.622 -30.293 -7.187 1.00 15.49 210 SER A CA 1
ATOM 1531 C C . SER A 1 210 ? -34.712 -29.222 -7.772 1.00 16.12 210 SER A C 1
ATOM 1532 O O . SER A 1 210 ? -34.955 -28.742 -8.900 1.00 18.45 210 SER A O 1
ATOM 1537 N N . ALA A 1 211 ? -33.697 -28.844 -7.022 1.00 14.08 211 ALA A N 1
ATOM 1538 C CA . ALA A 1 211 ? -32.706 -27.896 -7.513 1.00 14.79 211 ALA A CA 1
ATOM 1539 C C . ALA A 1 211 ?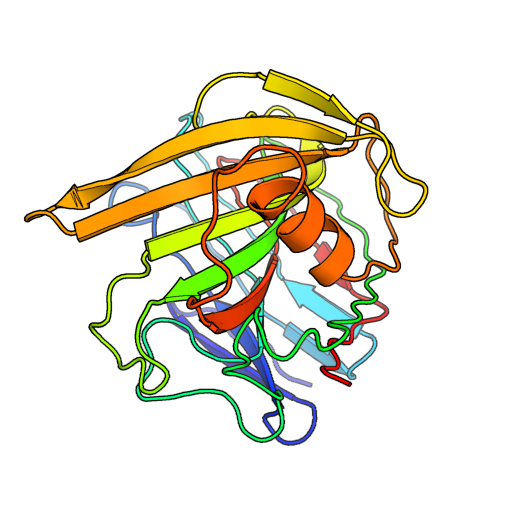 -31.419 -28.050 -6.764 1.00 14.51 211 ALA A C 1
ATOM 1540 O O . ALA A 1 211 ? -31.370 -28.429 -5.611 1.00 15.42 211 ALA A O 1
ATOM 1542 N N . ASN A 1 212 ? -30.340 -27.775 -7.473 1.00 14.73 212 ASN A N 1
ATOM 1543 C CA . ASN A 1 212 ? -29.013 -27.710 -6.942 1.00 15.35 212 ASN A CA 1
ATOM 1544 C C . ASN A 1 212 ? -28.500 -26.331 -7.310 1.00 15.94 212 ASN A C 1
ATOM 1545 O O . ASN A 1 212 ? -28.262 -26.067 -8.484 1.00 17.19 212 ASN A O 1
ATOM 1554 N N . LEU A 1 213 ? -28.389 -25.451 -6.327 1.00 15.08 213 LEU A N 1
ATOM 1555 C CA . LEU A 1 213 ? -28.065 -24.043 -6.552 1.00 15.02 213 LEU A CA 1
ATOM 1556 C C . LEU A 1 213 ? -26.858 -23.602 -5.765 1.00 15.37 213 LEU A C 1
ATOM 1557 O O . LEU A 1 213 ? -26.510 -24.187 -4.741 1.00 19.27 213 LEU A O 1
ATOM 1562 N N . ASN A 1 214 ? -26.173 -22.583 -6.259 1.00 14.55 214 ASN A N 1
ATOM 1563 C CA . ASN A 1 214 ? -25.128 -21.919 -5.512 1.00 13.77 214 ASN A CA 1
ATOM 1564 C C . ASN A 1 214 ? -25.604 -20.503 -5.242 1.00 14.40 214 ASN A C 1
ATOM 1565 O O . ASN A 1 214 ? -25.812 -19.712 -6.176 1.00 14.80 214 ASN A O 1
ATOM 1570 N N . ILE A 1 215 ? -25.870 -20.193 -3.978 1.00 13.78 215 ILE A N 1
ATOM 1571 C CA . ILE A 1 215 ? -26.401 -18.860 -3.628 1.00 14.58 215 ILE A CA 1
ATOM 1572 C C . ILE A 1 215 ? -25.470 -17.746 -4.123 1.00 14.78 215 ILE A C 1
ATOM 1573 O O . ILE A 1 215 ? -25.921 -16.645 -4.461 1.00 14.13 215 ILE A O 1
ATOM 1578 N N . ARG A 1 216 ? -24.179 -18.048 -4.208 1.00 14.51 216 ARG A N 1
ATOM 1579 C CA . ARG A 1 216 ? -23.225 -17.055 -4.697 1.00 15.13 216 ARG A CA 1
ATOM 1580 C C . ARG A 1 216 ? -23.537 -16.604 -6.112 1.00 14.65 216 ARG A C 1
ATOM 1581 O O . ARG A 1 216 ? -23.224 -15.460 -6.487 1.00 14.57 216 ARG A O 1
ATOM 1589 N N . ASP A 1 217 ? -24.118 -17.463 -6.934 1.00 13.99 217 ASP A N 1
ATOM 1590 C CA . ASP A 1 217 ? -24.505 -17.030 -8.281 1.00 14.32 217 ASP A CA 1
ATOM 1591 C C . ASP A 1 217 ? -25.543 -15.903 -8.207 1.00 14.67 217 ASP A C 1
ATOM 1592 O O . ASP A 1 217 ? -25.565 -14.999 -9.058 1.00 14.55 217 ASP A O 1
ATOM 1597 N N . PHE A 1 218 ? -26.456 -15.991 -7.245 1.00 12.50 218 PHE A N 1
ATOM 1598 C CA . PHE A 1 218 ? -27.525 -15.010 -7.089 1.00 12.23 218 PHE A CA 1
ATOM 1599 C C . PHE A 1 218 ? -27.004 -13.726 -6.443 1.00 12.86 218 PHE A C 1
ATOM 1600 O O . PHE A 1 218 ? -27.334 -12.607 -6.898 1.00 13.61 218 PHE A O 1
ATOM 1608 N N . THR A 1 219 ? -26.176 -13.828 -5.412 1.00 12.65 219 THR A N 1
ATOM 1609 C CA . THR A 1 219 ? -25.621 -12.623 -4.798 1.00 13.45 219 THR A CA 1
ATOM 1610 C C . THR A 1 219 ? -24.650 -11.916 -5.768 1.00 14.55 219 THR A C 1
ATOM 1611 O O . THR A 1 219 ? -24.604 -10.697 -5.774 1.00 14.26 219 THR A O 1
ATOM 1615 N N . ASN A 1 220 ? -23.892 -12.675 -6.564 1.00 14.90 220 ASN A N 1
ATOM 1616 C CA . ASN A 1 220 ? -23.044 -12.030 -7.601 1.00 15.13 220 ASN A CA 1
ATOM 1617 C C . ASN A 1 220 ? -23.872 -11.280 -8.628 1.00 14.96 220 ASN A C 1
ATOM 1618 O O . ASN A 1 220 ? -23.489 -10.190 -9.069 1.00 15.71 220 ASN A O 1
ATOM 1623 N N . TYR A 1 221 ? -25.014 -11.823 -9.041 1.00 14.41 221 TYR A N 1
ATOM 1624 C CA . TYR A 1 221 ? -25.909 -11.086 -9.949 1.00 14.43 221 TYR A CA 1
ATOM 1625 C C . TYR A 1 221 ? -26.341 -9.802 -9.279 1.00 14.71 221 TYR A C 1
ATOM 1626 O O . TYR A 1 221 ? -26.250 -8.735 -9.871 1.00 14.61 221 TYR A O 1
ATOM 1635 N N . LEU A 1 222 ? -26.806 -9.857 -8.046 1.00 14.31 222 LEU A N 1
ATOM 1636 C CA . LEU A 1 222 ? -27.296 -8.654 -7.391 1.00 14.74 222 LEU A CA 1
ATOM 1637 C C . LEU A 1 222 ? -26.195 -7.613 -7.164 1.00 15.45 222 LEU A C 1
ATOM 1638 O O . LEU A 1 222 ? -26.440 -6.421 -7.300 1.00 16.57 222 LEU A O 1
ATOM 1643 N N . ALA A 1 223 ? -25.005 -8.066 -6.792 1.00 15.50 223 ALA A N 1
ATOM 1644 C CA . ALA A 1 223 ? -23.897 -7.171 -6.494 1.00 16.20 223 ALA A CA 1
ATOM 1645 C C . ALA A 1 223 ? -23.222 -6.661 -7.749 1.00 17.90 223 ALA A C 1
ATOM 1646 O O . ALA A 1 223 ? -23.101 -5.440 -7.940 1.00 20.65 223 ALA A O 1
ATOM 1648 N N . ASP A 1 224 ? -22.785 -7.573 -8.603 1.00 17.70 224 ASP A N 1
ATOM 1649 C CA . ASP A 1 224 ? -21.914 -7.194 -9.730 1.00 18.74 224 ASP A CA 1
ATOM 1650 C C . ASP A 1 224 ? -22.718 -6.796 -10.959 1.00 18.87 224 ASP A C 1
ATOM 1651 O O . ASP A 1 224 ? -22.273 -5.930 -11.742 1.00 21.81 224 ASP A O 1
ATOM 1656 N N . SER A 1 225 ? -23.852 -7.434 -11.224 1.00 18.60 225 SER A N 1
ATOM 1657 C CA A SER A 1 225 ? -24.632 -7.103 -12.418 0.50 18.09 225 SER A CA 1
ATOM 1658 C CA B SER A 1 225 ? -24.655 -7.152 -12.408 0.50 19.09 225 SER A CA 1
ATOM 1659 C C . SER A 1 225 ? -25.591 -5.962 -12.181 1.00 18.41 225 SER A C 1
ATOM 1660 O O . SER A 1 225 ? -25.740 -5.082 -13.039 1.00 20.04 225 SER A O 1
ATOM 1665 N N . LYS A 1 226 ? -26.249 -5.915 -11.020 1.00 16.66 226 LYS A N 1
ATOM 1666 C CA . LYS A 1 226 ? -27.281 -4.903 -10.767 1.00 16.56 226 LYS A CA 1
ATOM 1667 C C . LYS A 1 226 ? -26.854 -3.762 -9.845 1.00 16.10 226 LYS A C 1
ATOM 1668 O O . LYS A 1 226 ? -27.563 -2.777 -9.737 1.00 18.78 226 LYS A O 1
ATOM 1674 N N . GLN A 1 227 ? -25.723 -3.912 -9.147 1.00 16.02 227 GLN A N 1
ATOM 1675 C CA . GLN A 1 227 ? -25.248 -2.931 -8.167 1.00 17.61 227 GLN A CA 1
ATOM 1676 C C . GLN A 1 227 ? -26.281 -2.609 -7.070 1.00 17.61 227 GLN A C 1
ATOM 1677 O O . GLN A 1 227 ? -26.408 -1.480 -6.570 1.00 19.26 227 GLN A O 1
ATOM 1683 N N . TRP A 1 228 ? -26.925 -3.681 -6.597 1.00 16.35 228 TRP A N 1
ATOM 1684 C CA . TRP A 1 228 ? -27.961 -3.603 -5.573 1.00 16.99 228 TRP A CA 1
ATOM 1685 C C . TRP A 1 228 ? -27.563 -4.183 -4.225 1.00 17.82 228 TRP A C 1
ATOM 1686 O O . TRP A 1 228 ? -28.359 -4.164 -3.283 1.00 20.03 228 TRP A O 1
ATOM 1697 N N . LEU A 1 229 ? -26.357 -4.714 -4.102 1.00 17.04 229 LEU A N 1
ATOM 1698 C CA . LEU A 1 229 ? -25.939 -5.395 -2.890 1.00 17.82 229 LEU A CA 1
ATOM 1699 C C . LEU A 1 229 ? -24.443 -5.210 -2.721 1.00 17.59 229 LEU A C 1
ATOM 1700 O O . LEU A 1 229 ? -23.679 -5.516 -3.649 1.00 19.97 229 LEU A O 1
ATOM 1705 N N . SER A 1 230 ? -24.036 -4.730 -1.551 1.00 16.72 230 SER A N 1
ATOM 1706 C CA . SER A 1 230 ? -22.638 -4.589 -1.217 1.00 17.46 230 SER A CA 1
ATOM 1707 C C . SER A 1 230 ? -22.008 -5.891 -0.762 1.00 18.12 230 SER A C 1
ATOM 1708 O O . SER A 1 230 ? -22.575 -6.600 0.057 1.00 17.81 230 SER A O 1
ATOM 1711 N N . LYS A 1 231 ? -20.795 -6.201 -1.223 1.00 17.99 231 LYS A N 1
ATOM 1712 C CA . LYS A 1 231 ? -20.140 -7.430 -0.747 1.00 19.15 231 LYS A CA 1
ATOM 1713 C C . LYS A 1 231 ? -19.535 -7.312 0.653 1.00 17.84 231 LYS A C 1
ATOM 1714 O O . LYS A 1 231 ? -19.012 -8.308 1.179 1.00 18.50 231 LYS A O 1
ATOM 1720 N N . THR A 1 232 ? -19.699 -6.164 1.303 1.00 17.90 232 THR A N 1
ATOM 1721 C CA . THR A 1 232 ? -19.382 -6.050 2.719 1.00 17.68 232 THR A CA 1
ATOM 1722 C C . THR A 1 232 ? -20.421 -6.801 3.603 1.00 17.32 232 THR A C 1
ATOM 1723 O O . THR A 1 232 ? -20.192 -7.031 4.787 1.00 18.55 232 THR A O 1
ATOM 1727 N N . LYS A 1 233 ? -21.581 -7.099 3.040 1.00 16.43 233 LYS A N 1
ATOM 1728 C CA A LYS A 1 233 ? -22.607 -7.733 3.853 0.50 15.93 233 LYS A CA 1
ATOM 1729 C CA B LYS A 1 233 ? -22.681 -7.768 3.738 0.50 16.17 233 LYS A CA 1
ATOM 1730 C C . LYS A 1 233 ? -22.329 -9.217 4.063 1.00 15.53 233 LYS A C 1
ATOM 1731 O O . LYS A 1 233 ? -21.599 -9.875 3.316 1.00 15.70 233 LYS A O 1
ATOM 1742 N N . TYR A 1 234 ? -22.927 -9.713 5.124 1.00 15.31 234 TYR A N 1
ATOM 1743 C CA . TYR A 1 234 ? -22.816 -11.116 5.515 1.00 14.73 234 TYR A CA 1
ATOM 1744 C C . TYR A 1 234 ? -24.079 -11.874 5.196 1.00 14.28 234 TYR A C 1
ATOM 1745 O O . TYR A 1 234 ? -25.180 -11.386 5.471 1.00 14.52 234 TYR A O 1
ATOM 1754 N N . VAL A 1 235 ? -23.929 -13.094 4.659 1.00 13.55 235 VAL A N 1
ATOM 1755 C CA . VAL A 1 235 ? -25.046 -14.018 4.627 1.00 13.52 235 VAL A CA 1
ATOM 1756 C C . VAL A 1 235 ? -25.188 -14.646 6.018 1.00 13.39 235 VAL A C 1
ATOM 1757 O O . VAL A 1 235 ? -24.244 -15.214 6.563 1.00 13.55 235 VAL A O 1
ATOM 1761 N N . SER A 1 236 ? -26.371 -14.491 6.607 1.00 12.74 236 SER A N 1
ATOM 1762 C CA . SER A 1 236 ? -26.660 -14.924 7.967 1.00 12.43 236 SER A CA 1
ATOM 1763 C C . SER A 1 236 ? -27.412 -16.255 8.040 1.00 11.72 236 SER A C 1
ATOM 1764 O O . SER A 1 236 ? -27.319 -16.945 9.036 1.00 12.59 236 SER A O 1
ATOM 1767 N N . SER A 1 237 ? -28.153 -16.578 6.996 1.00 12.33 237 SER A N 1
ATOM 1768 C CA . SER A 1 237 ? -29.119 -17.689 7.018 1.00 12.01 237 SER A CA 1
ATOM 1769 C C . SER A 1 237 ? -29.413 -18.136 5.617 1.00 11.65 237 SER A C 1
ATOM 1770 O O . SER A 1 237 ? -29.527 -17.297 4.721 1.00 12.95 237 SER A O 1
ATOM 1775 N N . VAL A 1 238 ? -29.638 -19.450 5.431 1.00 11.15 238 VAL A N 1
ATOM 1776 C CA . VAL A 1 238 ? -30.329 -19.999 4.278 1.00 10.38 238 VAL A CA 1
ATOM 1777 C C . VAL A 1 238 ? -31.438 -20.867 4.832 1.00 10.71 238 VAL A C 1
ATOM 1778 O O . VAL A 1 238 ? -31.184 -21.795 5.611 1.00 11.44 238 VAL A O 1
ATOM 1782 N N . GLU A 1 239 ? -32.649 -20.526 4.440 1.00 10.39 239 GLU A N 1
ATOM 1783 C CA . GLU A 1 239 ? -33.854 -21.224 4.873 1.00 10.38 239 GLU A CA 1
ATOM 1784 C C . GLU A 1 239 ? -34.588 -21.736 3.651 1.00 10.30 239 GLU A C 1
ATOM 1785 O O . GLU A 1 239 ? -34.474 -21.139 2.568 1.00 10.81 239 GLU A O 1
ATOM 1791 N N . PHE A 1 240 ? -35.363 -22.797 3.790 1.00 10.09 240 PHE A N 1
ATOM 1792 C CA . PHE A 1 240 ? -36.216 -23.277 2.708 1.00 9.76 240 PHE A CA 1
ATOM 1793 C C . PHE A 1 240 ? -37.551 -23.644 3.309 1.00 9.42 240 PHE A C 1
ATOM 1794 O O . PHE A 1 240 ? -37.610 -24.385 4.297 1.00 10.17 240 PHE A O 1
ATOM 1802 N N . GLY A 1 241 ? -38.631 -23.137 2.721 1.00 9.27 241 GLY A N 1
ATOM 1803 C CA . GLY A 1 241 ? -39.937 -23.478 3.250 1.00 9.95 241 GLY A CA 1
ATOM 1804 C C . GLY A 1 241 ? -41.045 -23.100 2.333 1.00 9.22 241 GLY A C 1
ATOM 1805 O O . GLY A 1 241 ? -40.805 -22.838 1.140 1.00 10.89 241 GLY A O 1
ATOM 1806 N N . THR A 1 242 ? -42.271 -23.161 2.843 1.00 8.57 242 THR A N 1
ATOM 1807 C CA . THR A 1 242 ? -43.451 -22.822 2.063 1.00 9.07 242 THR A CA 1
ATOM 1808 C C . THR A 1 242 ? -44.133 -21.637 2.702 1.00 9.17 242 THR A C 1
ATOM 1809 O O . THR A 1 242 ? -44.679 -21.759 3.785 1.00 9.93 242 THR A O 1
ATOM 1813 N N . GLU A 1 243 ? -44.184 -20.488 2.033 1.00 9.49 243 GLU A N 1
ATOM 1814 C CA . GLU A 1 243 ? -45.069 -19.417 2.505 1.00 9.54 243 GLU A CA 1
ATOM 1815 C C . GLU A 1 243 ? -46.465 -19.823 2.143 1.00 8.93 243 GLU A C 1
ATOM 1816 O O . GLU A 1 243 ? -46.743 -20.182 0.993 1.00 10.46 243 GLU A O 1
ATOM 1822 N N . VAL A 1 244 ? -47.370 -19.822 3.128 1.00 9.14 244 VAL A N 1
ATOM 1823 C CA . VAL A 1 244 ? -48.745 -20.198 2.897 1.00 8.51 244 VAL A CA 1
ATOM 1824 C C . VAL A 1 244 ? -49.626 -18.979 3.127 1.00 9.20 244 VAL A C 1
ATOM 1825 O O . VAL A 1 244 ? -49.541 -18.318 4.170 1.00 9.97 244 VAL A O 1
ATOM 1829 N N . PHE A 1 245 ? -50.430 -18.646 2.106 1.00 9.49 245 PHE A N 1
ATOM 1830 C CA . PHE A 1 245 ? -51.383 -17.580 2.132 1.00 10.05 245 PHE A CA 1
ATOM 1831 C C . PHE A 1 245 ? -52.758 -18.120 2.525 1.00 9.68 245 PHE A C 1
ATOM 1832 O O . PHE A 1 245 ? -53.501 -17.514 3.303 1.00 10.30 245 PHE A O 1
ATOM 1840 N N . GLY A 1 246 ? -53.097 -19.283 1.992 1.00 9.59 246 GLY A N 1
ATOM 1841 C CA . GLY A 1 246 ? -54.324 -19.968 2.380 1.00 10.22 246 GLY A CA 1
ATOM 1842 C C . GLY A 1 246 ? -54.364 -21.359 1.820 1.00 9.47 246 GLY A C 1
ATOM 1843 O O . GLY A 1 246 ? -53.670 -21.651 0.836 1.00 10.54 246 GLY A O 1
ATOM 1844 N N . GLY A 1 247 ? -55.185 -22.212 2.407 1.00 9.98 247 GLY A N 1
ATOM 1845 C CA . GLY A 1 247 ? -55.357 -23.573 1.938 1.00 10.24 247 GLY A CA 1
ATOM 1846 C C . GLY A 1 247 ? -54.758 -24.615 2.862 1.00 9.17 247 GLY A C 1
ATOM 1847 O O . GLY A 1 247 ? -54.205 -24.295 3.930 1.00 10.09 247 GLY A O 1
ATOM 1848 N N . THR A 1 248 ? -54.851 -25.865 2.422 1.00 9.52 248 THR A N 1
ATOM 1849 C CA . THR A 1 248 ? -54.429 -26.987 3.213 1.00 9.90 248 THR A CA 1
ATOM 1850 C C . THR A 1 248 ? -53.581 -27.912 2.370 1.00 10.30 248 THR A C 1
ATOM 1851 O O . THR A 1 248 ? -53.816 -28.076 1.174 1.00 11.41 248 THR A O 1
ATOM 1858 N N . GLY A 1 249 ? -52.607 -28.559 2.997 1.00 10.08 249 GLY A N 1
ATOM 1859 C CA . GLY A 1 249 ? -51.768 -29.513 2.292 1.00 10.68 249 GLY A CA 1
ATOM 1860 C C . GLY A 1 249 ? -50.540 -29.886 3.069 1.00 9.24 249 GLY A C 1
ATOM 1861 O O . GLY A 1 249 ? -50.506 -29.781 4.292 1.00 9.91 249 GLY A O 1
ATOM 1862 N N . GLN A 1 250 ? -49.522 -30.357 2.368 1.00 9.22 250 GLN A N 1
ATOM 1863 C CA . GLN A 1 250 ? -48.311 -30.783 2.981 1.00 10.21 250 GLN A CA 1
ATOM 1864 C C . GLN A 1 250 ? -47.169 -30.750 1.992 1.00 9.47 250 GLN A C 1
ATOM 1865 O O . GLN A 1 250 ? -47.386 -30.787 0.760 1.00 10.17 250 GLN A O 1
ATOM 1871 N N . ILE A 1 251 ? -45.969 -30.717 2.539 1.00 9.28 251 ILE A N 1
ATOM 1872 C CA . ILE A 1 251 ? -44.744 -30.936 1.805 1.00 9.44 251 ILE A CA 1
ATOM 1873 C C . ILE A 1 251 ? -44.004 -32.101 2.418 1.00 9.56 251 ILE A C 1
ATOM 1874 O O . ILE A 1 251 ? -44.059 -32.327 3.636 1.00 9.42 251 ILE A O 1
ATOM 1879 N N . ASN A 1 252 ? -43.268 -32.823 1.577 1.00 9.67 252 ASN A N 1
ATOM 1880 C CA . ASN A 1 252 ? -42.304 -33.788 2.031 1.00 9.06 252 ASN A CA 1
ATOM 1881 C C . ASN A 1 252 ? -41.005 -33.488 1.325 1.00 9.77 252 ASN A C 1
ATOM 1882 O O . ASN A 1 252 ? -40.999 -33.198 0.112 1.00 11.20 252 ASN A O 1
ATOM 1887 N N . ILE A 1 253 ? -39.921 -33.495 2.069 1.00 10.02 253 ILE A N 1
ATOM 1888 C CA . ILE A 1 253 ? -38.591 -33.242 1.595 1.00 11.07 253 ILE A CA 1
ATOM 1889 C C . ILE A 1 253 ? -37.789 -34.538 1.670 1.00 11.20 253 ILE A C 1
ATOM 1890 O O . ILE A 1 253 ? -37.752 -35.202 2.716 1.00 11.32 253 ILE A O 1
ATOM 1895 N N . SER A 1 254 ? -37.188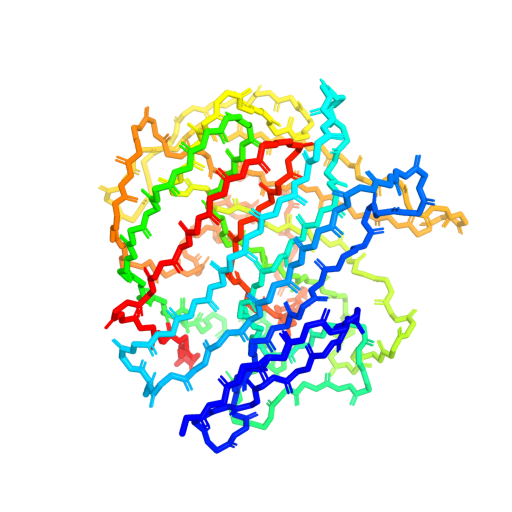 -34.926 0.531 1.00 11.48 254 SER A N 1
ATOM 1896 C CA . SER A 1 254 ? -36.476 -36.197 0.392 1.00 12.17 254 SER A CA 1
ATOM 1897 C C . SER A 1 254 ? -34.966 -36.012 0.277 1.00 12.83 254 SER A C 1
ATOM 1898 O O . SER A 1 254 ? -34.217 -36.977 0.383 1.00 14.55 254 SER A O 1
ATOM 1901 N N . ASN A 1 255 ? -34.512 -34.774 0.104 1.00 13.23 255 ASN A N 1
ATOM 1902 C CA . ASN A 1 255 ? -33.100 -34.451 0.079 1.00 13.65 255 ASN A CA 1
ATOM 1903 C C . ASN A 1 255 ? -32.932 -33.013 0.508 1.00 12.59 255 ASN A C 1
ATOM 1904 O O . ASN A 1 255 ? -33.678 -32.144 0.056 1.00 12.44 255 ASN A O 1
ATOM 1909 N N . TRP A 1 256 ? -31.939 -32.771 1.343 1.00 12.69 256 TRP A N 1
ATOM 1910 C CA . TRP A 1 256 ? -31.665 -31.434 1.847 1.00 12.60 256 TRP A CA 1
ATOM 1911 C C . TRP A 1 256 ? -30.228 -31.265 2.264 1.00 13.14 256 TRP A C 1
ATOM 1912 O O . TRP A 1 256 ? -29.701 -32.084 3.017 1.00 13.51 256 TRP A O 1
ATOM 1923 N N . ASP A 1 257 ? -29.591 -30.187 1.812 1.00 13.24 257 ASP A N 1
ATOM 1924 C CA A ASP A 1 257 ? -28.366 -29.741 2.472 0.50 13.69 257 ASP A CA 1
ATOM 1925 C CA B ASP A 1 257 ? -28.261 -29.821 2.266 0.50 13.88 257 ASP A CA 1
ATOM 1926 C C . ASP A 1 257 ? -28.016 -28.337 2.022 1.00 13.06 257 ASP A C 1
ATOM 1927 O O . ASP A 1 257 ? -28.440 -27.871 0.968 1.00 14.12 257 ASP A O 1
ATOM 1936 N N . VAL A 1 258 ? -27.310 -27.661 2.916 1.00 13.37 258 VAL A N 1
ATOM 1937 C CA . VAL A 1 258 ? -26.686 -26.365 2.625 1.00 13.78 258 VAL A CA 1
ATOM 1938 C C . VAL A 1 258 ? -25.308 -26.369 3.175 1.00 14.65 258 VAL A C 1
ATOM 1939 O O . VAL A 1 258 ? -25.104 -26.621 4.354 1.00 14.93 258 VAL A O 1
ATOM 1943 N N . THR A 1 259 ? -24.329 -26.130 2.304 1.00 15.73 259 THR A N 1
ATOM 1944 C CA A THR A 1 259 ? -22.931 -26.170 2.717 0.50 16.22 259 THR A CA 1
ATOM 1945 C CA B THR A 1 259 ? -22.945 -26.102 2.772 0.50 16.74 259 THR A CA 1
ATOM 1946 C C . THR A 1 259 ? -22.182 -24.944 2.213 1.00 16.26 259 THR A C 1
ATOM 1947 O O . THR A 1 259 ? -22.258 -24.645 1.025 1.00 18.28 259 THR A O 1
ATOM 1954 N N . VAL A 1 260 ? -21.489 -24.290 3.119 1.00 16.94 260 VAL A N 1
ATOM 1955 C CA . VAL A 1 260 ? -20.654 -23.143 2.800 1.00 17.90 260 VAL A CA 1
ATOM 1956 C C . VAL A 1 260 ? -19.219 -23.660 2.653 1.00 20.27 260 VAL A C 1
ATOM 1957 O O . VAL A 1 260 ? -18.664 -24.199 3.608 1.00 19.95 260 VAL A O 1
ATOM 1961 N N . ARG A 1 261 ? -18.646 -23.459 1.460 1.00 21.87 261 ARG A N 1
ATOM 1962 C CA . ARG A 1 261 ? -17.317 -23.983 1.093 1.00 24.44 261 ARG A CA 1
ATOM 1963 C C . ARG A 1 261 ? -16.498 -22.819 0.590 1.00 26.79 261 ARG A C 1
ATOM 1964 O O . ARG A 1 261 ? -16.863 -22.276 -0.437 1.00 26.56 261 ARG A O 1
#

Nearest PDB structures (foldseek):
  2jen-assembly1_A  TM=1.004E+00  e=1.017E-48  Bacillus licheniformis
  2jem-assembly2_B  TM=9.964E-01  e=8.104E-46  Bacillus licheniformis
  1olq-assembly2_B  TM=8.864E-01  e=3.831E-20  Trichoderma reesei
  1h8v-assembly4_D  TM=8.882E-01  e=1.603E-19  Trichoderma reesei
  1ks5-assembly1_A  TM=8.859E-01  e=1.486E-18  Aspergillus niger

Organism: Bacillus licheniformis (NCBI:txid1402)

CATH classification: 2.60.120.180

Solvent-accessible surface area: 9714 Å² total; per-residue (Å²): 117,52,77,32,63,99,74,63,36,72,30,97,12,87,144,118,33,0,4,0,18,0,10,20,162,21,8,143,176,44,94,53,69,117,1,33,0,33,33,77,46,51,69,55,0,0,0,44,0,25,1,74,35,148,68,103,80,23,2,0,8,0,0,0,0,0,1,0,24,89,33,141,13,46,19,67,70,2,40,14,43,11,89,13,65,87,63,80,47,4,53,0,58,2,33,11,52,30,81,35,95,34,37,16,0,0,0,0,14,0,17,0,2,94,53,58,156,1,21,167,90,23,33,3,33,0,3,0,18,0,4,0,18,40,32,122,23,42,33,41,47,80,118,52,56,71,21,92,18,45,76,28,48,0,63,0,34,75,14,127,62,113,37,33,90,76,102,15,30,42,6,0,0,0,2,58,73,60,80,27,110,56,10,98,4,24,0,68,52,0,2,39,23,0,12,88,71,49,139,73,12,54,56,77,31,31,0,0,0,0,0,0,0,0,20,0,17,4,15,54,12,82,0,41,0,56,67,8,52,0,34,27,184

InterPro domains:
  IPR002594 Glycoside hydrolase family 12 [PF01670] (45-260)
  IPR002594 Glycoside hydrolase family 12 [PTHR34002] (40-261)
  IPR013319 Glycoside hydrolase family 11/12 [G3DSA:2.60.120.180] (29-261)
  IPR013320 Concanavalin A-like lectin/glucanase domain superfamily [SSF49899] (30-260)

Sequence (233 aa):
AASSSSSSNPSDKLYFKKNNKKYYIFNNVWGADQVSGWWQTTIYHNSDSSDMGWVVWNWPPSNTSTVKAYPSIVSGWHWTEEGYTAGSGFPTRLSDQQKKNINTTKVSSYSSISSSANGTYNAAYDIWLHNTTNKASWDSAPTDAIMIWLNNTNAGPAGSSYVETVSSIGGHSWKVYKGYIDAGGGKGWNVFSFIRTANTQSANLNIRDFTNYLADSSKQWLSKTKKYVSSVEFGTEVFGGTGQINISNWDDVTTVR

Radius of gyration: 16.46 Å; Cα contacts (8 Å, |Δi|>4): 671; chains: 1; bounding box: 44×42×36 Å